Protein AF-0000000066467387 (afdb_homodimer)

Structure (mmCIF, N/CA/C/O backbone):
data_AF-0000000066467387-model_v1
#
loop_
_entity.id
_entity.type
_entity.pdbx_description
1 polymer 'SXP/RAL-2 family protein Ani s 5-like cation-binding domain-containing protein'
#
loop_
_atom_site.group_PDB
_atom_site.id
_atom_site.type_symbol
_atom_site.label_atom_id
_atom_site.label_alt_id
_atom_site.label_comp_id
_atom_site.label_asym_id
_atom_site.label_entity_id
_atom_site.label_seq_id
_atom_site.pdbx_PDB_ins_code
_atom_site.Cartn_x
_atom_site.Cartn_y
_atom_site.Cartn_z
_atom_site.occupancy
_atom_site.B_iso_or_equiv
_atom_site.auth_seq_id
_atom_site.auth_comp_id
_atom_site.auth_asym_id
_atom_site.auth_atom_id
_atom_site.pdbx_PDB_model_num
ATOM 1 N N . MET A 1 1 ? -21.25 -54.094 -19.234 1 34.62 1 MET A N 1
ATOM 2 C CA . MET A 1 1 ? -21.609 -52.812 -18.656 1 34.62 1 MET A CA 1
ATOM 3 C C . MET A 1 1 ? -21.016 -51.656 -19.484 1 34.62 1 MET A C 1
ATOM 5 O O . MET A 1 1 ? -19.812 -51.625 -19.734 1 34.62 1 MET A O 1
ATOM 9 N N . ALA A 1 2 ? -21.859 -51.062 -20.391 1 42.44 2 ALA A N 1
ATOM 10 C CA . ALA A 1 2 ? -21.688 -50.062 -21.422 1 42.44 2 ALA A CA 1
ATOM 11 C C . ALA A 1 2 ? -21.25 -48.719 -20.812 1 42.44 2 ALA A C 1
ATOM 13 O O . ALA A 1 2 ? -21.906 -48.219 -19.906 1 42.44 2 ALA A O 1
ATOM 14 N N . SER A 1 3 ? -19.984 -48.438 -20.688 1 33.44 3 SER A N 1
ATOM 15 C CA . SER A 1 3 ? -19.297 -47.25 -20.188 1 33.44 3 SER A CA 1
ATOM 16 C C . SER A 1 3 ? -19.734 -46 -20.922 1 33.44 3 SER A C 1
ATOM 18 O O . SER A 1 3 ? -19.516 -45.875 -22.125 1 33.44 3 SER A O 1
ATOM 20 N N . TYR A 1 4 ? -20.906 -45.375 -20.5 1 34.12 4 TYR A N 1
ATOM 21 C CA . TYR A 1 4 ? -21.375 -44.062 -20.969 1 34.12 4 TYR A CA 1
ATOM 22 C C . TYR A 1 4 ? -20.281 -43.031 -20.859 1 34.12 4 TYR A C 1
ATOM 24 O O . TYR A 1 4 ? -19.797 -42.75 -19.766 1 34.12 4 TYR A O 1
ATOM 32 N N . PHE A 1 5 ? -19.484 -42.781 -21.859 1 33.5 5 PHE A N 1
ATOM 33 C CA . PHE A 1 5 ? -18.578 -41.656 -22.016 1 33.5 5 PHE A CA 1
ATOM 34 C C . PHE A 1 5 ? -19.359 -40.344 -22.031 1 33.5 5 PHE A C 1
ATOM 36 O O . PHE A 1 5 ? -20.125 -40.094 -22.969 1 33.5 5 PHE A O 1
ATOM 43 N N . ILE A 1 6 ? -19.844 -39.906 -20.906 1 30.81 6 ILE A N 1
ATOM 44 C CA . ILE A 1 6 ? -20.422 -38.594 -20.844 1 30.81 6 ILE A CA 1
ATOM 45 C C . ILE A 1 6 ? -19.438 -37.562 -21.391 1 30.81 6 ILE A C 1
ATOM 47 O O . ILE A 1 6 ? -18.359 -37.344 -20.828 1 30.81 6 ILE A O 1
ATOM 51 N N . LEU A 1 7 ? -19.469 -37.344 -22.641 1 33 7 LEU A N 1
ATOM 52 C CA . LEU A 1 7 ? -18.812 -36.219 -23.297 1 33 7 LEU A CA 1
ATOM 53 C C . LEU A 1 7 ? -19.328 -34.906 -22.75 1 33 7 LEU A C 1
ATOM 55 O O . LEU A 1 7 ? -20.438 -34.469 -23.062 1 33 7 LEU A O 1
ATOM 59 N N . ALA A 1 8 ? -19.078 -34.625 -21.5 1 33.94 8 ALA A N 1
ATOM 60 C CA . ALA A 1 8 ? -19.375 -33.281 -21.031 1 33.94 8 ALA A CA 1
ATOM 61 C C . ALA A 1 8 ? -18.766 -32.25 -21.953 1 33.94 8 ALA A C 1
ATOM 63 O O . ALA A 1 8 ? -17.547 -32.219 -22.172 1 33.94 8 ALA A O 1
ATOM 64 N N . VAL A 1 9 ? -19.547 -31.828 -22.891 1 32.56 9 VAL A N 1
ATOM 65 C CA . VAL A 1 9 ? -19.25 -30.672 -23.734 1 32.56 9 VAL A CA 1
ATOM 66 C C . VAL A 1 9 ? -19.016 -29.438 -22.859 1 32.56 9 VAL A C 1
ATOM 68 O O . VAL A 1 9 ? -19.953 -28.938 -22.219 1 32.56 9 VAL A O 1
ATOM 71 N N . LEU A 1 10 ? -17.953 -29.391 -22.156 1 34.62 10 LEU A N 1
ATOM 72 C CA . LEU A 1 10 ? -17.531 -28.188 -21.453 1 34.62 10 LEU A CA 1
ATOM 73 C C . LEU A 1 10 ? -17.516 -26.969 -22.375 1 34.62 10 LEU A C 1
ATOM 75 O O . LEU A 1 10 ? -16.797 -26.969 -23.375 1 34.62 10 LEU A O 1
ATOM 79 N N . ILE A 1 11 ? -18.672 -26.422 -22.547 1 33.72 11 ILE A N 1
ATOM 80 C CA . ILE A 1 11 ? -18.766 -25.109 -23.203 1 33.72 11 ILE A CA 1
ATOM 81 C C . ILE A 1 11 ? -17.672 -24.188 -22.672 1 33.72 11 ILE A C 1
ATOM 83 O O . ILE A 1 11 ? -17.656 -23.875 -21.469 1 33.72 11 ILE A O 1
ATOM 87 N N . ALA A 1 12 ? -16.484 -24.266 -23.281 1 33.19 12 ALA A N 1
ATOM 88 C CA . ALA A 1 12 ? -15.312 -23.422 -23.062 1 33.19 12 ALA A CA 1
ATOM 89 C C . ALA A 1 12 ? -15.656 -21.938 -23.266 1 33.19 12 ALA A C 1
ATOM 91 O O . ALA A 1 12 ? -15.867 -21.5 -24.391 1 33.19 12 ALA A O 1
ATOM 92 N N . VAL A 1 13 ? -16.609 -21.422 -22.578 1 37.5 13 VAL A N 1
ATOM 93 C CA . VAL A 1 13 ? -16.641 -19.969 -22.625 1 37.5 13 VAL A CA 1
ATOM 94 C C . VAL A 1 13 ? -15.242 -19.406 -22.344 1 37.5 13 VAL A C 1
ATOM 96 O O . VAL A 1 13 ? -14.695 -19.609 -21.266 1 37.5 13 VAL A O 1
ATOM 99 N N . THR A 1 14 ? -14.352 -19.453 -23.266 1 38.03 14 THR A N 1
ATOM 100 C CA . THR A 1 14 ? -12.969 -18.969 -23.219 1 38.03 14 THR A CA 1
ATOM 101 C C . THR A 1 14 ? -12.914 -17.516 -22.766 1 38.03 14 THR A C 1
ATOM 103 O O . THR A 1 14 ? -13.242 -16.609 -23.531 1 38.03 14 THR A O 1
ATOM 106 N N . ALA A 1 15 ? -13.656 -17.172 -21.891 1 39.97 15 ALA A N 1
ATOM 107 C CA . ALA A 1 15 ? -13.273 -15.812 -21.516 1 39.97 15 ALA A CA 1
ATOM 108 C C . ALA A 1 15 ? -11.75 -15.664 -21.469 1 39.97 15 ALA A C 1
ATOM 110 O O . ALA A 1 15 ? -11.07 -16.422 -20.766 1 39.97 15 ALA A O 1
ATOM 111 N N . ALA A 1 16 ? -11.148 -15.258 -22.531 1 43.03 16 ALA A N 1
ATOM 112 C CA . ALA A 1 16 ? -9.719 -15.047 -22.75 1 43.03 16 ALA A CA 1
ATOM 113 C C . ALA A 1 16 ? -9.094 -14.273 -21.609 1 43.03 16 ALA A C 1
ATOM 115 O O . ALA A 1 16 ? -9.18 -13.039 -21.562 1 43.03 16 ALA A O 1
ATOM 116 N N . ALA A 1 17 ? -9.438 -14.57 -20.469 1 47.78 17 ALA A N 1
ATOM 117 C CA . ALA A 1 17 ? -8.68 -13.852 -19.453 1 47.78 17 ALA A CA 1
ATOM 118 C C . ALA A 1 17 ? -7.195 -13.812 -19.797 1 47.78 17 ALA A C 1
ATOM 120 O O . ALA A 1 17 ? -6.617 -14.828 -20.188 1 47.78 17 ALA A O 1
ATOM 121 N N . SER A 1 18 ? -6.797 -12.68 -20.188 1 57.28 18 SER A N 1
ATOM 122 C CA . SER A 1 18 ? -5.391 -12.461 -20.5 1 57.28 18 SER A CA 1
ATOM 123 C C . SER A 1 18 ? -4.48 -13.047 -19.422 1 57.28 18 SER A C 1
ATOM 125 O O . SER A 1 18 ? -4.812 -13.016 -18.25 1 57.28 18 SER A O 1
ATOM 127 N N . TYR A 1 19 ? -3.898 -14.203 -19.734 1 67.62 19 TYR A N 1
ATOM 128 C CA . TYR A 1 19 ? -2.863 -14.711 -18.828 1 67.62 19 TYR A CA 1
ATOM 129 C C . TYR A 1 19 ? -1.474 -14.367 -19.359 1 67.62 19 TYR A C 1
ATOM 131 O O . TYR A 1 19 ? -1.295 -14.125 -20.547 1 67.62 19 TYR A O 1
ATOM 139 N N . ASN A 1 20 ? -0.698 -14.117 -18.422 1 74.81 20 ASN A N 1
ATOM 140 C CA . ASN A 1 20 ? 0.688 -13.867 -18.812 1 74.81 20 ASN A CA 1
ATOM 141 C C . ASN A 1 20 ? 1.375 -15.141 -19.297 1 74.81 20 ASN A C 1
ATOM 143 O O . ASN A 1 20 ? 1.644 -16.047 -18.5 1 74.81 20 ASN A O 1
ATOM 147 N N . LYS A 1 21 ? 1.567 -15.188 -20.656 1 86.62 21 LYS A N 1
ATOM 148 C CA . LYS A 1 21 ? 2.203 -16.359 -21.266 1 86.62 21 LYS A CA 1
ATOM 149 C C . LYS A 1 21 ? 3.686 -16.422 -20.906 1 86.62 21 LYS A C 1
ATOM 151 O O . LYS A 1 21 ? 4.418 -15.445 -21.078 1 86.62 21 LYS A O 1
ATOM 156 N N . PRO A 1 22 ? 4.027 -17.641 -20.375 1 92.12 22 PRO A N 1
ATOM 157 C CA . PRO A 1 22 ? 5.461 -17.766 -20.109 1 92.12 22 PRO A CA 1
ATOM 158 C C . PRO A 1 22 ? 6.312 -17.641 -21.359 1 92.12 22 PRO A C 1
ATOM 160 O O . PRO A 1 22 ? 5.852 -17.969 -22.469 1 92.12 22 PRO A O 1
ATOM 163 N N . ASN A 1 23 ? 7.531 -17.234 -21.188 1 89.25 23 ASN A N 1
ATOM 164 C CA . ASN A 1 23 ? 8.438 -16.984 -22.312 1 89.25 23 ASN A CA 1
ATOM 165 C C . ASN A 1 23 ? 8.648 -18.234 -23.156 1 89.25 23 ASN A C 1
ATOM 167 O O . ASN A 1 23 ? 8.664 -18.172 -24.375 1 89.25 23 ASN A O 1
ATOM 171 N N . PHE A 1 24 ? 8.719 -19.406 -22.562 1 93.81 24 PHE A N 1
ATOM 172 C CA . PHE A 1 24 ? 9.047 -20.625 -23.297 1 93.81 24 PHE A CA 1
ATOM 173 C C . PHE A 1 24 ? 7.871 -21.062 -24.156 1 93.81 24 PHE A C 1
ATOM 175 O O . PHE A 1 24 ? 8.031 -21.891 -25.047 1 93.81 24 PHE A O 1
ATOM 182 N N . VAL A 1 25 ? 6.688 -20.5 -23.875 1 95.88 25 VAL A N 1
ATOM 183 C CA . VAL A 1 25 ? 5.496 -20.828 -24.656 1 95.88 25 VAL A CA 1
ATOM 184 C C . VAL A 1 25 ? 5.367 -19.875 -25.844 1 95.88 25 VAL A C 1
ATOM 186 O O . VAL A 1 25 ? 4.84 -20.25 -26.891 1 95.88 25 VAL A O 1
ATOM 189 N N . LYS A 1 26 ? 5.812 -18.625 -25.688 1 92.88 26 LYS A N 1
ATOM 190 C CA . LYS A 1 26 ? 5.641 -17.578 -26.688 1 92.88 26 LYS A CA 1
ATOM 191 C C . LYS A 1 26 ? 6.328 -17.953 -28 1 92.88 26 LYS A C 1
ATOM 193 O O . LYS A 1 26 ? 5.906 -17.516 -29.078 1 92.88 26 LYS A O 1
ATOM 198 N N . ASP A 1 27 ? 7.324 -18.766 -27.891 1 87.81 27 ASP A N 1
ATOM 199 C CA . ASP A 1 27 ? 8.125 -19.078 -29.078 1 87.81 27 ASP A CA 1
ATOM 200 C C . ASP A 1 27 ? 7.656 -20.375 -29.734 1 87.81 27 ASP A C 1
ATOM 202 O O . ASP A 1 27 ? 8.188 -20.781 -30.766 1 87.81 27 ASP A O 1
ATOM 206 N N . LEU A 1 28 ? 6.645 -21 -29.25 1 95.94 28 LEU A N 1
ATOM 207 C CA . LEU A 1 28 ? 6.156 -22.266 -29.766 1 95.94 28 LEU A CA 1
ATOM 208 C C . LEU A 1 28 ? 5.203 -22.062 -30.938 1 95.94 28 LEU A C 1
ATOM 210 O O . LEU A 1 28 ? 4.688 -20.953 -31.125 1 95.94 28 LEU A O 1
ATOM 214 N N . PRO A 1 29 ? 5.039 -23.109 -31.734 1 95.88 29 PRO A N 1
ATOM 215 C CA . PRO A 1 29 ? 4.004 -23.047 -32.781 1 95.88 29 PRO A CA 1
ATOM 216 C C . PRO A 1 29 ? 2.621 -22.734 -32.219 1 95.88 29 PRO A C 1
ATOM 218 O O . PRO A 1 29 ? 2.316 -23.094 -31.062 1 95.88 29 PRO A O 1
ATOM 221 N N . ASP A 1 30 ? 1.784 -22.094 -33.031 1 95.06 30 ASP A N 1
ATOM 222 C CA . ASP A 1 30 ? 0.471 -21.609 -32.625 1 95.06 30 ASP A CA 1
ATOM 223 C C . ASP A 1 30 ? -0.361 -22.734 -32 1 95.06 30 ASP A C 1
ATOM 225 O O . ASP A 1 30 ? -1.045 -22.516 -31 1 95.06 30 ASP A O 1
ATOM 229 N N . ASN A 1 31 ? -0.378 -23.844 -32.656 1 94.56 31 ASN A N 1
ATOM 230 C CA . ASN A 1 31 ? -1.178 -24.953 -32.156 1 94.56 31 ASN A CA 1
ATOM 231 C C . ASN A 1 31 ? -0.742 -25.359 -30.734 1 94.56 31 ASN A C 1
ATOM 233 O O . ASN A 1 31 ? -1.575 -25.719 -29.906 1 94.56 31 ASN A O 1
ATOM 237 N N . MET A 1 32 ? 0.511 -25.328 -30.391 1 96 32 MET A N 1
ATOM 238 C CA . MET A 1 32 ? 1.031 -25.656 -29.062 1 96 32 MET A CA 1
ATOM 239 C C . MET A 1 32 ? 0.665 -24.562 -28.062 1 96 32 MET A C 1
ATOM 241 O O . MET A 1 32 ? 0.311 -24.859 -26.922 1 96 32 MET A O 1
ATOM 245 N N . GLN A 1 33 ? 0.739 -23.281 -28.547 1 96.25 33 GLN A N 1
ATOM 246 C CA . GLN A 1 33 ? 0.338 -22.188 -27.688 1 96.25 33 GLN A CA 1
ATOM 247 C C . GLN A 1 33 ? -1.132 -22.297 -27.281 1 96.25 33 GLN A C 1
ATOM 249 O O . GLN A 1 33 ? -1.488 -22.078 -26.125 1 96.25 33 GLN A O 1
ATOM 254 N N . LYS A 1 34 ? -1.933 -22.688 -28.219 1 95.38 34 LYS A N 1
ATOM 255 C CA . LYS A 1 34 ? -3.367 -22.812 -27.984 1 95.38 34 LYS A CA 1
ATOM 256 C C . LYS A 1 34 ? -3.658 -23.969 -27.016 1 95.38 34 LYS A C 1
ATOM 258 O O . LYS A 1 34 ? -4.523 -23.844 -26.141 1 95.38 34 LYS A O 1
ATOM 263 N N . SER A 1 35 ? -2.955 -25.094 -27.219 1 96.25 35 SER A N 1
ATOM 264 C CA . SER A 1 35 ? -3.17 -26.219 -26.312 1 96.25 35 SER A CA 1
ATOM 265 C C . SER A 1 35 ? -2.746 -25.891 -24.891 1 96.25 35 SER A C 1
ATOM 267 O O . SER A 1 35 ? -3.402 -26.297 -23.922 1 96.25 35 SER A O 1
ATOM 269 N N . TYR A 1 36 ? -1.638 -25.141 -24.766 1 96.81 36 TYR A N 1
ATOM 270 C CA . TYR A 1 36 ? -1.229 -24.641 -23.453 1 96.81 36 TYR A CA 1
ATOM 271 C C . TYR A 1 36 ? -2.316 -23.766 -22.844 1 96.81 36 TYR A C 1
ATOM 273 O O . TYR A 1 36 ? -2.713 -23.969 -21.703 1 96.81 36 TYR A O 1
ATOM 281 N N . ALA A 1 37 ? -2.779 -22.812 -23.547 1 95.94 37 ALA A N 1
ATOM 282 C CA . ALA A 1 37 ? -3.775 -21.859 -23.078 1 95.94 37 ALA A CA 1
ATOM 283 C C . ALA A 1 37 ? -5.055 -22.562 -22.641 1 95.94 37 ALA A C 1
ATOM 285 O O . ALA A 1 37 ? -5.695 -22.141 -21.672 1 95.94 37 ALA A O 1
ATOM 286 N N . THR A 1 38 ? -5.422 -23.609 -23.328 1 95.75 38 THR A N 1
ATOM 287 C CA . THR A 1 38 ? -6.625 -24.359 -22.984 1 95.75 38 THR A CA 1
ATOM 288 C C . THR A 1 38 ? -6.535 -24.906 -21.578 1 95.75 38 THR A C 1
ATOM 290 O O . THR A 1 38 ? -7.512 -24.875 -20.828 1 95.75 38 THR A O 1
ATOM 293 N N . ILE A 1 39 ? -5.34 -25.391 -21.219 1 96.38 39 ILE A N 1
ATOM 294 C CA . ILE A 1 39 ? -5.145 -25.953 -19.875 1 96.38 39 ILE A CA 1
ATOM 295 C C . ILE A 1 39 ? -5.168 -24.828 -18.844 1 96.38 39 ILE A C 1
ATOM 297 O O . ILE A 1 39 ? -5.898 -24.906 -17.859 1 96.38 39 ILE A O 1
ATOM 301 N N . VAL A 1 40 ? -4.465 -23.75 -19.125 1 95.44 40 VAL A N 1
ATOM 302 C CA . VAL A 1 40 ? -4.27 -22.672 -18.156 1 95.44 40 VAL A CA 1
ATOM 303 C C . VAL A 1 40 ? -5.59 -21.953 -17.922 1 95.44 40 VAL A C 1
ATOM 305 O O . VAL A 1 40 ? -5.871 -21.516 -16.812 1 95.44 40 VAL A O 1
ATOM 308 N N . ARG A 1 41 ? -6.418 -21.875 -18.844 1 94.56 41 ARG A N 1
ATOM 309 C CA . ARG A 1 41 ? -7.629 -21.062 -18.766 1 94.56 41 ARG A CA 1
ATOM 310 C C . ARG A 1 41 ? -8.805 -21.891 -18.25 1 94.56 41 ARG A C 1
ATOM 312 O O . ARG A 1 41 ? -9.891 -21.344 -18.016 1 94.56 41 ARG A O 1
ATOM 319 N N . ASN A 1 42 ? -8.609 -23.125 -18.156 1 94.88 42 ASN A N 1
ATOM 320 C CA . ASN A 1 42 ? -9.695 -23.969 -17.656 1 94.88 42 ASN A CA 1
ATOM 321 C C . ASN A 1 42 ? -10.031 -23.641 -16.203 1 94.88 42 ASN A C 1
ATOM 323 O O . ASN A 1 42 ? -9.273 -23.984 -15.289 1 94.88 42 ASN A O 1
ATOM 327 N N . SER A 1 43 ? -11.141 -23.125 -15.938 1 94.56 43 SER A N 1
ATOM 328 C CA . SER A 1 43 ? -11.516 -22.609 -14.625 1 94.56 43 SER A CA 1
ATOM 329 C C . SER A 1 43 ? -12.008 -23.719 -13.711 1 94.56 43 SER A C 1
ATOM 331 O O . SER A 1 43 ? -12.164 -23.516 -12.508 1 94.56 43 SER A O 1
ATOM 333 N N . GLN A 1 44 ? -12.219 -24.859 -14.266 1 96.62 44 GLN A N 1
ATOM 334 C CA . GLN A 1 44 ? -12.742 -25.953 -13.469 1 96.62 44 GLN A CA 1
ATOM 335 C C . GLN A 1 44 ? -11.609 -26.781 -12.852 1 96.62 44 GLN A C 1
ATOM 337 O O . GLN A 1 44 ? -11.852 -27.609 -11.969 1 96.62 44 GLN A O 1
ATOM 342 N N . LEU A 1 45 ? -10.367 -26.562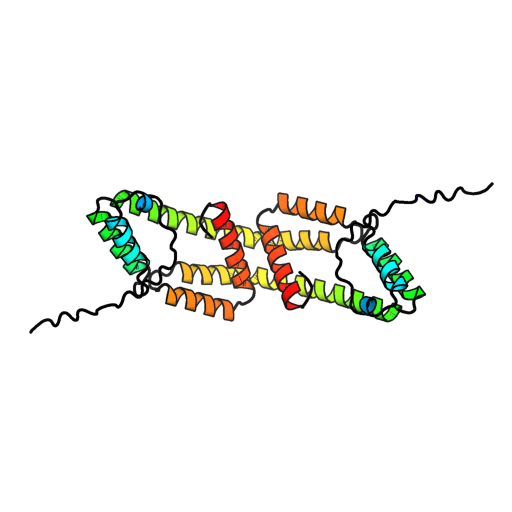 -13.297 1 97.81 45 LEU A N 1
ATOM 343 C CA . LEU A 1 45 ? -9.227 -27.312 -12.773 1 97.81 45 LEU A CA 1
ATOM 344 C C . LEU A 1 45 ? -8.648 -26.625 -11.547 1 97.81 45 LEU A C 1
ATOM 346 O O . LEU A 1 45 ? -8.555 -25.391 -11.508 1 97.81 45 LEU A O 1
ATOM 350 N N . THR A 1 46 ? -8.336 -27.422 -10.586 1 98.19 46 THR A N 1
ATOM 351 C CA . THR A 1 46 ? -7.535 -26.906 -9.477 1 98.19 46 THR A CA 1
ATOM 352 C C . THR A 1 46 ? -6.109 -26.609 -9.938 1 98.19 46 THR A C 1
ATOM 354 O O . THR A 1 46 ? -5.711 -27 -11.031 1 98.19 46 THR A O 1
ATOM 357 N N . LYS A 1 47 ? -5.363 -25.922 -9.094 1 97.12 47 LYS A N 1
ATOM 358 C CA . LYS A 1 47 ? -3.965 -25.641 -9.398 1 97.12 47 LYS A CA 1
ATOM 359 C C . LYS A 1 47 ? -3.174 -26.938 -9.562 1 97.12 47 LYS A C 1
ATOM 361 O O . LYS A 1 47 ? -2.338 -27.047 -10.469 1 97.12 47 LYS A O 1
ATOM 366 N N . LEU A 1 48 ? -3.465 -27.875 -8.734 1 98.06 48 LEU A N 1
ATOM 367 C CA . LEU A 1 48 ? -2.779 -29.172 -8.797 1 98.06 48 LEU A CA 1
ATOM 368 C C . LEU A 1 48 ? -3.068 -29.875 -10.117 1 98.06 48 LEU A C 1
ATOM 370 O O . LEU A 1 48 ? -2.148 -30.344 -10.789 1 98.06 48 LEU A O 1
ATOM 374 N N . GLN A 1 49 ? -4.336 -29.938 -10.492 1 98.25 49 GLN A N 1
ATOM 375 C CA . GLN A 1 49 ? -4.738 -30.578 -11.734 1 98.25 49 GLN A CA 1
ATOM 376 C C . GLN A 1 49 ? -4.125 -29.891 -12.945 1 98.25 49 GLN A C 1
ATOM 378 O O . GLN A 1 49 ? -3.705 -30.531 -13.898 1 98.25 49 GLN A O 1
ATOM 383 N N . LYS A 1 50 ? -4.07 -28.562 -12.922 1 97.19 50 LYS A N 1
ATOM 384 C CA . LYS A 1 50 ? -3.445 -27.812 -14.008 1 97.19 50 LYS A CA 1
ATOM 385 C C . LYS A 1 50 ? -1.963 -28.156 -14.125 1 97.19 50 LYS A C 1
ATOM 387 O O . LYS A 1 50 ? -1.459 -28.375 -15.227 1 97.19 50 LYS A O 1
ATOM 392 N N . ASP A 1 51 ? -1.346 -28.188 -12.953 1 96.88 51 ASP A N 1
ATOM 393 C CA . ASP A 1 51 ? 0.073 -28.531 -12.945 1 96.88 51 ASP A CA 1
ATOM 394 C C . ASP A 1 51 ? 0.307 -29.922 -13.562 1 96.88 51 ASP A C 1
ATOM 396 O O . ASP A 1 51 ? 1.228 -30.094 -14.359 1 96.88 51 ASP A O 1
ATOM 400 N N . GLU A 1 52 ? -0.517 -30.875 -13.227 1 98.19 52 GLU A N 1
ATOM 401 C CA . GLU A 1 52 ? -0.391 -32.219 -13.75 1 98.19 52 GLU A CA 1
ATOM 402 C C . GLU A 1 52 ? -0.601 -32.25 -15.266 1 98.19 52 GLU A C 1
ATOM 404 O O . GLU A 1 52 ? 0.168 -32.875 -15.992 1 98.19 52 GLU A O 1
ATOM 409 N N . GLN A 1 53 ? -1.623 -31.562 -15.711 1 98.31 53 GLN A N 1
ATOM 410 C CA . GLN A 1 53 ? -1.913 -31.516 -17.141 1 98.31 53 GLN A CA 1
ATOM 411 C C . GLN A 1 53 ? -0.805 -30.797 -17.906 1 98.31 53 GLN A C 1
ATOM 413 O O . GLN A 1 53 ? -0.435 -31.219 -19 1 98.31 53 GLN A O 1
ATOM 418 N N . LEU A 1 54 ? -0.25 -29.812 -17.328 1 97.94 54 LEU A N 1
ATOM 419 C CA . LEU A 1 54 ? 0.807 -29.062 -17.984 1 97.94 54 LEU A CA 1
ATOM 420 C C . LEU A 1 54 ? 2.107 -29.859 -18.016 1 97.94 54 LEU A C 1
ATOM 422 O O . LEU A 1 54 ? 2.875 -29.766 -18.969 1 97.94 54 LEU A O 1
ATOM 426 N N . GLN A 1 55 ? 2.324 -30.609 -16.938 1 98.06 55 GLN A N 1
ATOM 427 C CA . GLN A 1 55 ? 3.484 -31.5 -16.938 1 98.06 55 GLN A CA 1
ATOM 428 C C . GLN A 1 55 ? 3.387 -32.531 -18.047 1 98.06 55 GLN A C 1
ATOM 430 O O . GLN A 1 55 ? 4.363 -32.781 -18.766 1 98.06 55 GLN A O 1
ATOM 435 N N . GLN A 1 56 ? 2.217 -33.125 -18.25 1 98.44 56 GLN A N 1
ATOM 436 C CA . GLN A 1 56 ? 1.989 -34.094 -19.328 1 98.44 56 GLN A CA 1
ATOM 437 C C . GLN A 1 56 ? 2.131 -33.406 -20.688 1 98.44 56 GLN A C 1
ATOM 439 O O . GLN A 1 56 ? 2.756 -33.969 -21.594 1 98.44 56 GLN A O 1
ATOM 444 N N . TRP A 1 57 ? 1.516 -32.25 -20.781 1 98.25 57 TRP A N 1
ATOM 445 C CA . TRP A 1 57 ? 1.622 -31.469 -22 1 98.25 57 TRP A CA 1
ATOM 446 C C . TRP A 1 57 ? 3.082 -31.203 -22.359 1 98.25 57 TRP A C 1
ATOM 448 O O . TRP A 1 57 ? 3.484 -31.359 -23.516 1 98.25 57 TRP A O 1
ATOM 458 N N . ALA A 1 58 ? 3.883 -30.781 -21.391 1 98.25 58 ALA A N 1
ATOM 459 C CA . ALA A 1 58 ? 5.301 -30.5 -21.594 1 98.25 58 ALA A CA 1
ATOM 460 C C . ALA A 1 58 ? 6.047 -31.766 -22.031 1 98.25 58 ALA A C 1
ATOM 462 O O . ALA A 1 58 ? 6.883 -31.703 -22.938 1 98.25 58 ALA A O 1
ATOM 463 N N . GLN A 1 59 ? 5.715 -32.906 -21.422 1 98.06 59 GLN A N 1
ATOM 464 C CA . GLN A 1 59 ? 6.344 -34.156 -21.766 1 98.06 59 GLN A CA 1
ATOM 465 C C . GLN A 1 59 ? 6.035 -34.562 -23.219 1 98.06 59 GLN A C 1
ATOM 467 O O . GLN A 1 59 ? 6.941 -34.906 -23.969 1 98.06 59 GLN A O 1
ATOM 472 N N . THR A 1 60 ? 4.836 -34.406 -23.609 1 97.5 60 THR A N 1
ATOM 473 C CA . THR A 1 60 ? 4.387 -34.781 -24.938 1 97.5 60 THR A CA 1
ATOM 474 C C . THR A 1 60 ? 5.062 -33.938 -26.016 1 97.5 60 THR A C 1
ATOM 476 O O . THR A 1 60 ? 5.332 -34.406 -27.125 1 97.5 60 THR A O 1
ATOM 479 N N . ASN A 1 61 ? 5.395 -32.719 -25.641 1 96.81 61 ASN A N 1
ATOM 480 C CA . ASN A 1 61 ? 5.93 -31.781 -26.625 1 96.81 61 ASN A CA 1
ATOM 481 C C . ASN A 1 61 ? 7.434 -31.578 -26.453 1 96.81 61 ASN A C 1
ATOM 483 O O . ASN A 1 61 ? 8.008 -30.656 -27.016 1 96.81 61 ASN A O 1
ATOM 487 N N . ASN A 1 62 ? 8.07 -32.469 -25.625 1 96.44 62 ASN A N 1
ATOM 488 C CA . ASN A 1 62 ? 9.5 -32.438 -25.375 1 96.44 62 ASN A CA 1
ATOM 489 C C . ASN A 1 62 ? 9.938 -31.094 -24.781 1 96.44 62 ASN A C 1
ATOM 491 O O . ASN A 1 62 ? 10.953 -30.531 -25.203 1 96.44 62 ASN A O 1
ATOM 495 N N . LEU A 1 63 ? 9.07 -30.578 -23.875 1 97.62 63 LEU A N 1
ATOM 496 C CA . LEU A 1 63 ? 9.336 -29.297 -23.219 1 97.62 63 LEU A CA 1
ATOM 497 C C . LEU A 1 63 ? 9.445 -29.469 -21.703 1 97.62 63 LEU A C 1
ATOM 499 O O . LEU A 1 63 ? 9.164 -28.547 -20.953 1 97.62 63 LEU A O 1
ATOM 503 N N . SER A 1 64 ? 9.766 -30.703 -21.25 1 97.75 64 SER A N 1
ATOM 504 C CA . SER A 1 64 ? 9.781 -31.016 -19.828 1 97.75 64 SER A CA 1
ATOM 505 C C . SER A 1 64 ? 10.797 -30.141 -19.078 1 97.75 64 SER A C 1
ATOM 507 O O . SER A 1 64 ? 10.516 -29.625 -18 1 97.75 64 SER A O 1
ATOM 509 N N . ASP A 1 65 ? 11.992 -29.922 -19.641 1 97.5 65 ASP A N 1
ATOM 510 C CA . ASP A 1 65 ? 13.031 -29.125 -18.984 1 97.5 65 ASP A CA 1
ATOM 511 C C . ASP A 1 65 ? 12.602 -27.672 -18.844 1 97.5 65 ASP A C 1
ATOM 513 O O . ASP A 1 65 ? 12.781 -27.047 -17.797 1 97.5 65 ASP A O 1
ATOM 517 N N . GLN A 1 66 ? 12.008 -27.141 -19.906 1 96.81 66 GLN A N 1
ATOM 518 C CA . GLN A 1 66 ? 11.539 -25.75 -19.906 1 96.81 66 GLN A CA 1
ATOM 519 C C . GLN A 1 66 ? 10.43 -25.547 -18.875 1 96.81 66 GLN A C 1
ATOM 521 O O . GLN A 1 66 ? 10.438 -24.562 -18.125 1 96.81 66 GLN A O 1
ATOM 526 N N . TYR A 1 67 ? 9.562 -26.469 -18.828 1 97 67 TYR A N 1
ATOM 527 C CA . TYR A 1 67 ? 8.453 -26.344 -17.891 1 97 67 TYR A CA 1
ATOM 528 C C . TYR A 1 67 ? 8.938 -26.484 -16.453 1 97 67 TYR A C 1
ATOM 530 O O . TYR A 1 67 ? 8.484 -25.75 -15.562 1 97 67 TYR A O 1
ATOM 538 N N . THR A 1 68 ? 9.867 -27.438 -16.203 1 97.5 68 THR A N 1
ATOM 539 C CA . THR A 1 68 ? 10.438 -27.609 -14.867 1 97.5 68 THR A CA 1
ATOM 540 C C . THR A 1 68 ? 11.164 -26.344 -14.422 1 97.5 68 THR A C 1
ATOM 542 O O . THR A 1 68 ? 11 -25.906 -13.289 1 97.5 68 THR A O 1
ATOM 545 N N . ALA A 1 69 ? 11.914 -25.75 -15.297 1 97.31 69 ALA A N 1
ATOM 546 C CA . ALA A 1 69 ? 12.609 -24.5 -14.984 1 97.31 69 ALA A CA 1
ATOM 547 C C . ALA A 1 69 ? 11.617 -23.391 -14.664 1 97.31 69 ALA A C 1
ATOM 549 O O . ALA A 1 69 ? 11.836 -22.609 -13.734 1 97.31 69 ALA A O 1
ATOM 550 N N . TYR A 1 70 ? 10.57 -23.344 -15.484 1 95.44 70 TYR A N 1
ATOM 551 C CA . TYR A 1 70 ? 9.531 -22.344 -15.281 1 95.44 70 TYR A CA 1
ATOM 552 C C . TYR A 1 70 ? 8.883 -22.5 -13.906 1 95.44 70 TYR A C 1
ATOM 554 O O . TYR A 1 70 ? 8.742 -21.531 -13.172 1 95.44 70 TYR A O 1
ATOM 562 N N . THR A 1 71 ? 8.484 -23.656 -13.547 1 95.69 71 THR A N 1
ATOM 563 C CA . THR A 1 71 ? 7.801 -23.906 -12.281 1 95.69 71 THR A CA 1
ATOM 564 C C . THR A 1 71 ? 8.734 -23.641 -11.102 1 95.69 71 THR A C 1
ATOM 566 O O . THR A 1 71 ? 8.312 -23.109 -10.07 1 95.69 71 THR A O 1
ATOM 569 N N . LYS A 1 72 ? 9.969 -24.031 -11.227 1 96.94 72 LYS A N 1
ATOM 570 C CA . LYS A 1 72 ? 10.945 -23.75 -10.18 1 96.94 72 LYS A CA 1
ATOM 571 C C . LYS A 1 72 ? 11.125 -22.25 -9.984 1 96.94 72 LYS A C 1
ATOM 573 O O . LYS A 1 72 ? 11.195 -21.781 -8.852 1 96.94 72 LYS A O 1
ATOM 578 N N . LYS A 1 73 ? 11.18 -21.547 -11.047 1 95.38 73 LYS A N 1
ATOM 579 C CA . LYS A 1 73 ? 11.305 -20.094 -10.961 1 95.38 73 LYS A CA 1
ATOM 580 C C . LYS A 1 73 ? 10.094 -19.484 -10.266 1 95.38 73 LYS A C 1
ATOM 582 O O . LYS A 1 73 ? 10.242 -18.562 -9.461 1 95.38 73 LYS A O 1
ATOM 587 N N . GLN A 1 74 ? 8.922 -19.984 -10.617 1 93.25 74 GLN A N 1
ATOM 588 C CA . GLN A 1 74 ? 7.711 -19.484 -9.961 1 93.25 74 GLN A CA 1
ATOM 589 C C . GLN A 1 74 ? 7.77 -19.719 -8.453 1 93.25 74 GLN A C 1
ATOM 591 O O . GLN A 1 74 ? 7.398 -18.844 -7.676 1 93.25 74 GLN A O 1
ATOM 596 N N . GLN A 1 75 ? 8.219 -20.875 -8.109 1 95.56 75 GLN A N 1
ATOM 597 C CA . GLN A 1 75 ? 8.328 -21.203 -6.691 1 95.56 75 GLN A CA 1
ATOM 598 C C . GLN A 1 75 ? 9.359 -20.312 -6 1 95.56 75 GLN A C 1
ATOM 600 O O . GLN A 1 75 ? 9.133 -19.844 -4.891 1 95.56 75 GLN A O 1
ATOM 605 N N . ASP A 1 76 ? 10.461 -20.078 -6.621 1 96.81 76 ASP A N 1
ATOM 606 C CA . ASP A 1 76 ? 11.508 -19.219 -6.078 1 96.81 76 ASP A CA 1
ATOM 607 C C . ASP A 1 76 ? 11.008 -17.797 -5.902 1 96.81 76 ASP A C 1
ATOM 609 O O . ASP A 1 76 ? 11.312 -17.141 -4.898 1 96.81 76 ASP A O 1
ATOM 613 N N . ASN A 1 77 ? 10.273 -17.344 -6.922 1 95.69 77 ASN A N 1
ATOM 614 C CA . ASN A 1 77 ? 9.703 -16 -6.84 1 95.69 77 ASN A CA 1
ATOM 615 C C . ASN A 1 77 ? 8.766 -15.867 -5.641 1 95.69 77 ASN A C 1
ATOM 617 O O . ASN A 1 77 ? 8.828 -14.875 -4.91 1 95.69 77 ASN A O 1
ATOM 621 N N . GLU A 1 78 ? 7.934 -16.828 -5.434 1 95.94 78 GLU A N 1
ATOM 622 C CA . GLU A 1 78 ? 7.004 -16.797 -4.312 1 95.94 78 GLU A CA 1
ATOM 623 C C . GLU A 1 78 ? 7.746 -16.797 -2.979 1 95.94 78 GLU A C 1
ATOM 625 O O . GLU A 1 78 ? 7.383 -16.047 -2.066 1 95.94 78 GLU A O 1
ATOM 630 N N . ASN A 1 79 ? 8.742 -17.625 -2.855 1 97.31 79 ASN A N 1
ATOM 631 C CA . ASN A 1 79 ? 9.547 -17.688 -1.642 1 97.31 79 ASN A CA 1
ATOM 632 C C . ASN A 1 79 ? 10.25 -16.359 -1.374 1 97.31 79 ASN A C 1
ATOM 634 O O . ASN A 1 79 ? 10.289 -15.891 -0.234 1 97.31 79 ASN A O 1
ATOM 638 N N . PHE A 1 80 ? 10.742 -15.828 -2.451 1 97.25 80 PHE A N 1
ATOM 639 C CA . PHE A 1 80 ? 11.398 -14.523 -2.363 1 97.25 80 PHE A CA 1
ATOM 640 C C . PHE A 1 80 ? 10.43 -13.469 -1.843 1 97.25 80 PHE A C 1
ATOM 642 O O . PHE A 1 80 ? 10.742 -12.734 -0.902 1 97.25 80 PHE A O 1
ATOM 649 N N . MET A 1 81 ? 9.242 -13.391 -2.385 1 96.81 81 MET A N 1
ATOM 650 C CA . MET A 1 81 ? 8.25 -12.406 -1.977 1 96.81 81 MET A CA 1
ATOM 651 C C . MET A 1 81 ? 7.824 -12.625 -0.528 1 96.81 81 MET A C 1
ATOM 653 O O . MET A 1 81 ? 7.688 -11.672 0.235 1 96.81 81 MET A O 1
ATOM 657 N N . SER A 1 82 ? 7.664 -13.852 -0.183 1 97.81 82 SER A N 1
ATOM 658 C CA . SER A 1 82 ? 7.277 -14.18 1.187 1 97.81 82 SER A CA 1
ATOM 659 C C . SER A 1 82 ? 8.328 -13.703 2.186 1 97.81 82 SER A C 1
ATOM 661 O O . SER A 1 82 ? 8.008 -13 3.145 1 97.81 82 SER A O 1
ATOM 663 N N . LYS A 1 83 ? 9.539 -14.086 1.935 1 97.94 83 LYS A N 1
ATOM 664 C CA . LYS A 1 83 ? 10.648 -13.727 2.822 1 97.94 83 LYS A CA 1
ATOM 665 C C . LYS A 1 83 ? 10.805 -12.219 2.932 1 97.94 83 LYS A C 1
ATOM 667 O O . LYS A 1 83 ? 10.961 -11.68 4.031 1 97.94 83 LYS A O 1
ATOM 672 N N . ASN A 1 84 ? 10.734 -11.617 1.841 1 97.19 84 ASN A N 1
ATOM 673 C CA . ASN A 1 84 ? 10.961 -10.18 1.826 1 97.19 84 ASN A CA 1
ATOM 674 C C . ASN A 1 84 ? 9.773 -9.414 2.412 1 97.19 84 ASN A C 1
ATOM 676 O O . ASN A 1 84 ? 9.945 -8.367 3.035 1 97.19 84 ASN A O 1
ATOM 680 N N . THR A 1 85 ? 8.57 -9.93 2.203 1 98.44 85 THR A N 1
ATOM 681 C CA . THR A 1 85 ? 7.41 -9.352 2.871 1 98.44 85 THR A CA 1
ATOM 682 C C . THR A 1 85 ? 7.562 -9.43 4.387 1 98.44 85 THR A C 1
ATOM 684 O O . THR A 1 85 ? 7.309 -8.453 5.094 1 98.44 85 THR A O 1
ATOM 687 N N . THR A 1 86 ? 8.008 -10.555 4.891 1 98.5 86 THR A N 1
ATOM 688 C CA . THR A 1 86 ? 8.258 -10.734 6.316 1 98.5 86 THR A CA 1
ATOM 689 C C . THR A 1 86 ? 9.266 -9.703 6.824 1 98.5 86 THR A C 1
ATOM 691 O O . THR A 1 86 ? 9.078 -9.125 7.895 1 98.5 86 THR A O 1
ATOM 694 N N . GLN A 1 87 ? 10.234 -9.461 6.047 1 98 87 GLN A N 1
ATOM 695 C CA . GLN A 1 87 ? 11.258 -8.484 6.422 1 98 87 GLN A CA 1
ATOM 696 C C . GLN A 1 87 ? 10.672 -7.078 6.473 1 98 87 GLN A C 1
ATOM 698 O O . GLN A 1 87 ? 10.945 -6.32 7.41 1 98 87 GLN A O 1
ATOM 703 N N . ILE A 1 88 ? 9.891 -6.711 5.453 1 98.56 88 ILE A N 1
ATOM 704 C CA . ILE A 1 88 ? 9.25 -5.402 5.438 1 98.56 88 ILE A CA 1
ATOM 705 C C . ILE A 1 88 ? 8.414 -5.223 6.707 1 98.56 88 ILE A C 1
ATOM 707 O O . ILE A 1 88 ? 8.539 -4.211 7.402 1 98.56 88 ILE A O 1
ATOM 711 N N . ILE A 1 89 ? 7.605 -6.203 7.008 1 98.69 89 ILE A N 1
ATOM 712 C CA . ILE A 1 89 ? 6.691 -6.137 8.141 1 98.69 89 ILE A CA 1
ATOM 713 C C . ILE A 1 89 ? 7.48 -5.934 9.43 1 98.69 89 ILE A C 1
ATOM 715 O O . ILE A 1 89 ? 7.098 -5.129 10.289 1 98.69 89 ILE A O 1
ATOM 719 N N . SER A 1 90 ? 8.578 -6.598 9.555 1 98.25 90 SER A N 1
ATOM 720 C CA . SER A 1 90 ? 9.367 -6.559 10.781 1 98.25 90 SER A CA 1
ATOM 721 C C . SER A 1 90 ? 9.938 -5.168 11.031 1 98.25 90 SER A C 1
ATOM 723 O O . SER A 1 90 ? 10.266 -4.82 12.164 1 98.25 90 SER A O 1
ATOM 725 N N . GLN A 1 91 ? 10.039 -4.332 9.992 1 98.38 91 GLN A N 1
ATOM 726 C CA . GLN A 1 91 ? 10.68 -3.031 10.125 1 98.38 91 GLN A CA 1
ATOM 727 C C . GLN A 1 91 ? 9.648 -1.912 10.211 1 98.38 91 GLN A C 1
ATOM 729 O O . GLN A 1 91 ? 9.977 -0.772 10.539 1 98.38 91 GLN A O 1
ATOM 734 N N . LEU A 1 92 ? 8.414 -2.238 9.945 1 98.81 92 LEU A N 1
ATOM 735 C CA . LEU A 1 92 ? 7.406 -1.208 9.734 1 98.81 92 LEU A CA 1
ATOM 736 C C . LEU A 1 92 ? 7.203 -0.373 10.992 1 98.81 92 LEU A C 1
ATOM 738 O O . LEU A 1 92 ? 7.047 0.847 10.914 1 98.81 92 LEU A O 1
ATOM 742 N N . SER A 1 93 ? 7.23 -1.009 12.172 1 98.5 93 SER A N 1
ATOM 743 C CA . SER A 1 93 ? 6.984 -0.265 13.406 1 98.5 93 SER A CA 1
ATOM 744 C C . SER A 1 93 ? 8.055 0.799 13.633 1 98.5 93 SER A C 1
ATOM 746 O O . SER A 1 93 ? 7.734 1.941 13.969 1 98.5 93 SER A O 1
ATOM 748 N N . SER A 1 94 ? 9.273 0.404 13.477 1 98.56 94 SER A N 1
ATOM 749 C CA . SER A 1 94 ? 10.375 1.345 13.656 1 98.56 94 SER A CA 1
ATOM 750 C C . SER A 1 94 ? 10.32 2.469 12.625 1 98.56 94 SER A C 1
ATOM 752 O O . SER A 1 94 ? 10.508 3.639 12.969 1 98.56 94 SER A O 1
ATOM 754 N N . VAL A 1 95 ? 10.062 2.174 11.391 1 98.81 95 VAL A N 1
ATOM 755 C CA . VAL A 1 95 ? 10.016 3.166 10.32 1 98.81 95 VAL A CA 1
ATOM 756 C C . VAL A 1 95 ? 8.805 4.078 10.508 1 98.81 95 VAL A C 1
ATOM 758 O O . VAL A 1 95 ? 8.875 5.273 10.227 1 98.81 95 VAL A O 1
ATOM 761 N N . GLN A 1 96 ? 7.695 3.49 11.008 1 98.81 96 GLN A N 1
ATOM 762 C CA . GLN A 1 96 ? 6.531 4.309 11.328 1 98.81 96 GLN A CA 1
ATOM 763 C C . GLN A 1 96 ? 6.895 5.418 12.312 1 98.81 96 GLN A C 1
ATOM 765 O O . GLN A 1 96 ? 6.512 6.574 12.117 1 98.81 96 GLN A O 1
ATOM 770 N N . ALA A 1 97 ? 7.562 5.051 13.375 1 98.69 97 ALA A N 1
ATOM 771 C CA . ALA A 1 97 ? 7.953 6.023 14.391 1 98.69 97 ALA A CA 1
ATOM 772 C C . ALA A 1 97 ? 8.789 7.148 13.781 1 98.69 97 ALA A C 1
ATOM 774 O O . ALA A 1 97 ? 8.586 8.32 14.109 1 98.69 97 ALA A O 1
ATOM 775 N N . GLN A 1 98 ? 9.703 6.809 12.891 1 98.81 98 GLN A N 1
ATOM 776 C CA . GLN A 1 98 ? 10.547 7.805 12.234 1 98.81 98 GLN A CA 1
ATOM 777 C C . GLN A 1 98 ? 9.727 8.703 11.312 1 98.81 98 GLN A C 1
ATOM 779 O O . GLN A 1 98 ? 9.906 9.922 11.305 1 98.81 98 GLN A O 1
ATOM 784 N N . LEU A 1 99 ? 8.82 8.102 10.57 1 98.81 99 LEU A N 1
ATOM 785 C CA . LEU A 1 99 ? 7.965 8.867 9.672 1 98.81 99 LEU A CA 1
ATOM 786 C C . LEU A 1 99 ? 7.082 9.828 10.461 1 98.81 99 LEU A C 1
ATOM 788 O O . LEU A 1 99 ? 6.957 11 10.102 1 98.81 99 LEU A O 1
ATOM 792 N N . GLU A 1 100 ? 6.535 9.344 11.523 1 98.19 100 GLU A N 1
ATOM 793 C CA . GLU A 1 100 ? 5.652 10.172 12.336 1 98.19 100 GLU A CA 1
ATOM 794 C C . GLU A 1 100 ? 6.422 11.312 13.008 1 98.19 100 GLU A C 1
ATOM 796 O O . GLU A 1 100 ? 5.887 12.406 13.188 1 98.19 100 GLU A O 1
ATOM 801 N N . ALA A 1 101 ? 7.633 11.078 13.383 1 98.56 101 ALA A N 1
ATOM 802 C CA . ALA A 1 101 ? 8.469 12.133 13.953 1 98.56 101 ALA A CA 1
ATOM 803 C C . ALA A 1 101 ? 8.703 13.25 12.938 1 98.56 101 ALA A C 1
ATOM 805 O O . ALA A 1 101 ? 8.672 14.43 13.289 1 98.56 101 ALA A O 1
ATOM 806 N N . ILE A 1 102 ? 8.93 12.852 11.703 1 98.62 102 ILE A N 1
ATOM 807 C CA . ILE A 1 102 ? 9.109 13.836 10.641 1 98.62 102 ILE A CA 1
ATOM 808 C C . ILE A 1 102 ? 7.824 14.633 10.438 1 98.62 102 ILE A C 1
ATOM 810 O O . ILE A 1 102 ? 7.84 15.859 10.422 1 98.62 102 ILE A O 1
ATOM 814 N N . LEU A 1 103 ? 6.688 13.953 10.375 1 97.44 103 LEU A N 1
ATOM 815 C CA . LEU A 1 103 ? 5.402 14.57 10.07 1 97.44 103 LEU A CA 1
ATOM 816 C C . LEU A 1 103 ? 4.957 15.492 11.203 1 97.44 103 LEU A C 1
ATOM 818 O O . LEU A 1 103 ? 4.289 16.5 10.961 1 97.44 103 LEU A O 1
ATOM 822 N N . SER A 1 104 ? 5.398 15.195 12.398 1 97 104 SER A N 1
ATOM 823 C CA . SER A 1 104 ? 4.934 15.969 13.547 1 97 104 SER A CA 1
ATOM 824 C C . SER A 1 104 ? 5.926 17.062 13.906 1 97 104 SER A C 1
ATOM 826 O O . SER A 1 104 ? 5.66 17.875 14.797 1 97 104 SER A O 1
ATOM 828 N N . ASN A 1 105 ? 7.012 17.109 13.25 1 97.75 105 ASN A N 1
ATOM 829 C CA . ASN A 1 105 ? 8.016 18.109 13.57 1 97.75 105 ASN A CA 1
ATOM 830 C C . ASN A 1 105 ? 7.586 19.5 13.094 1 97.75 105 ASN A C 1
ATOM 832 O O . ASN A 1 105 ? 7.633 19.797 11.898 1 97.75 105 ASN A O 1
ATOM 836 N N . LYS A 1 106 ? 7.336 20.391 13.977 1 97.69 106 LYS A N 1
ATOM 837 C CA . LYS A 1 106 ? 6.75 21.703 13.672 1 97.69 106 LYS A CA 1
ATOM 838 C C . LYS A 1 106 ? 7.824 22.703 13.25 1 97.69 106 LYS A C 1
ATOM 840 O O . LYS A 1 106 ? 7.508 23.781 12.758 1 97.69 106 LYS A O 1
ATOM 845 N N . ASN A 1 107 ? 9.016 22.328 13.414 1 98.44 107 ASN A N 1
ATOM 846 C CA . ASN A 1 107 ? 10.117 23.234 13.117 1 98.44 107 ASN A CA 1
ATOM 847 C C . ASN A 1 107 ? 10.594 23.094 11.672 1 98.44 107 ASN A C 1
ATOM 849 O O . ASN A 1 107 ? 11.57 23.734 11.273 1 98.44 107 ASN A O 1
ATOM 853 N N . LEU A 1 108 ? 9.883 22.297 10.875 1 98.5 108 LEU A N 1
ATOM 854 C CA . LEU A 1 108 ? 10.242 22.094 9.477 1 98.5 108 LEU A CA 1
ATOM 855 C C . LEU A 1 108 ? 9.336 22.906 8.562 1 98.5 108 LEU A C 1
ATOM 857 O O . LEU A 1 108 ? 8.141 23.031 8.812 1 98.5 108 LEU A O 1
ATOM 861 N N . THR A 1 109 ? 10.023 23.391 7.52 1 97.56 109 THR A N 1
ATOM 862 C CA . THR A 1 109 ? 9.227 23.859 6.387 1 97.56 109 THR A CA 1
ATOM 863 C C . THR A 1 109 ? 8.695 22.672 5.578 1 97.56 109 THR A C 1
ATOM 865 O O . THR A 1 109 ? 9.102 21.531 5.797 1 97.56 109 THR A O 1
ATOM 868 N N . ARG A 1 110 ? 7.809 22.969 4.723 1 95.5 110 ARG A N 1
ATOM 869 C CA . ARG A 1 110 ? 7.281 21.906 3.861 1 95.5 110 ARG A CA 1
ATOM 870 C C . ARG A 1 110 ? 8.398 21.25 3.062 1 95.5 110 ARG A C 1
ATOM 872 O O . ARG A 1 110 ? 8.445 20.016 2.955 1 95.5 110 ARG A O 1
ATOM 879 N N . ASP A 1 111 ? 9.234 22.078 2.5 1 96.75 111 ASP A N 1
ATOM 880 C CA . ASP A 1 111 ? 10.336 21.547 1.704 1 96.75 111 ASP A CA 1
ATOM 881 C C . ASP A 1 111 ? 11.258 20.656 2.551 1 96.75 111 ASP A C 1
ATOM 883 O O . ASP A 1 111 ? 11.68 19.594 2.109 1 96.75 111 ASP A O 1
ATOM 887 N N . GLN A 1 112 ? 11.484 21.141 3.727 1 98.12 112 GLN A N 1
ATOM 888 C CA . GLN A 1 112 ? 12.336 20.375 4.629 1 98.12 112 GLN A CA 1
ATOM 889 C C . GLN A 1 112 ? 11.672 19.047 5.008 1 98.12 112 GLN A C 1
ATOM 891 O O . GLN A 1 112 ? 12.344 18.031 5.133 1 98.12 112 GLN A O 1
ATOM 896 N N . GLU A 1 113 ? 10.461 19.031 5.215 1 98.12 113 GLU A N 1
ATOM 897 C CA . GLU A 1 113 ? 9.711 17.812 5.496 1 98.12 113 GLU A CA 1
ATOM 898 C C . GLU A 1 113 ? 9.812 16.828 4.336 1 98.12 113 GLU A C 1
ATOM 900 O O . GLU A 1 113 ? 10.078 15.641 4.547 1 98.12 113 GLU A O 1
ATOM 905 N N . GLU A 1 114 ? 9.586 17.297 3.166 1 97.69 114 GLU A N 1
ATOM 906 C CA . GLU A 1 114 ? 9.672 16.469 1.975 1 97.69 114 GLU A CA 1
ATOM 907 C C . GLU A 1 114 ? 11.07 15.867 1.817 1 97.69 114 GLU A C 1
ATOM 909 O O . GLU A 1 114 ? 11.211 14.68 1.513 1 97.69 114 GLU A O 1
ATOM 914 N N . GLU A 1 115 ? 12.016 16.672 2.078 1 98.44 115 GLU A N 1
ATOM 915 C CA . GLU A 1 115 ? 13.391 16.172 2.012 1 98.44 115 GLU A CA 1
ATOM 916 C C . GLU A 1 115 ? 13.648 15.102 3.062 1 98.44 115 GLU A C 1
ATOM 918 O O . GLU A 1 115 ? 14.328 14.109 2.791 1 98.44 115 GLU A O 1
ATOM 923 N N . ALA A 1 116 ? 13.125 15.328 4.215 1 98.81 116 ALA A N 1
ATOM 924 C CA . ALA A 1 116 ? 13.289 14.352 5.289 1 98.81 116 ALA A CA 1
ATOM 925 C C . ALA A 1 116 ? 12.602 13.031 4.941 1 98.81 116 ALA A C 1
ATOM 927 O O . ALA A 1 116 ? 13.141 11.953 5.199 1 98.81 116 ALA A O 1
ATOM 928 N N . ILE A 1 117 ? 11.484 13.102 4.32 1 98.69 117 ILE A N 1
ATOM 929 C CA . ILE A 1 117 ? 10.758 11.898 3.916 1 98.69 117 ILE A CA 1
ATOM 930 C C . ILE A 1 117 ? 11.516 11.195 2.793 1 98.69 117 ILE A C 1
ATOM 932 O O . ILE A 1 117 ? 11.648 9.969 2.795 1 98.69 117 ILE A O 1
ATOM 936 N N . ASP A 1 118 ? 12.047 11.969 1.882 1 98.56 118 ASP A N 1
ATOM 937 C CA . ASP A 1 118 ? 12.844 11.398 0.802 1 98.56 118 ASP A CA 1
ATOM 938 C C . ASP A 1 118 ? 14.055 10.648 1.352 1 98.56 118 ASP A C 1
ATOM 940 O O . ASP A 1 118 ? 14.367 9.547 0.901 1 98.56 118 ASP A O 1
ATOM 944 N N . SER A 1 119 ? 14.68 11.25 2.279 1 98.69 119 SER A N 1
ATOM 945 C CA . SER A 1 119 ? 15.836 10.625 2.9 1 98.69 119 SER A CA 1
ATOM 946 C C . SER A 1 119 ? 15.453 9.328 3.605 1 98.69 119 SER A C 1
ATOM 948 O O . SER A 1 119 ? 16.172 8.328 3.523 1 98.69 119 SER A O 1
ATOM 950 N N . LEU A 1 120 ? 14.336 9.383 4.285 1 98.81 120 LEU A N 1
ATOM 951 C CA . LEU A 1 120 ? 13.844 8.18 4.945 1 98.81 120 LEU A CA 1
ATOM 952 C C . LEU A 1 120 ? 13.555 7.082 3.928 1 98.81 120 LEU A C 1
ATOM 954 O O . LEU A 1 120 ? 13.867 5.914 4.164 1 98.81 120 LEU A O 1
ATOM 958 N N . GLU A 1 121 ? 12.969 7.461 2.836 1 98.44 121 GLU A N 1
ATOM 959 C CA . GLU A 1 121 ? 12.633 6.516 1.778 1 98.44 121 GLU A CA 1
ATOM 960 C C . GLU A 1 121 ? 13.883 5.91 1.154 1 98.44 121 GLU A C 1
ATOM 962 O O . GLU A 1 121 ? 13.883 4.754 0.736 1 98.44 121 GLU A O 1
ATOM 967 N N . GLU A 1 122 ? 14.945 6.684 1.09 1 98.12 122 GLU A N 1
ATOM 968 C CA . GLU A 1 122 ? 16.203 6.152 0.58 1 98.12 122 GLU A CA 1
ATOM 969 C C . GLU A 1 122 ? 16.75 5.047 1.482 1 98.12 122 GLU A C 1
ATOM 971 O O . GLU A 1 122 ? 17.297 4.059 0.998 1 98.12 122 GLU A O 1
ATOM 976 N N . GLN A 1 123 ? 16.562 5.227 2.734 1 97.88 123 GLN A N 1
ATOM 977 C CA . GLN A 1 123 ? 17.047 4.254 3.703 1 97.88 123 GLN A CA 1
ATOM 978 C C . GLN A 1 123 ? 16.109 3.055 3.805 1 97.88 123 GLN A C 1
ATOM 980 O O . GLN A 1 123 ? 16.562 1.918 3.959 1 97.88 123 GLN A O 1
ATOM 985 N N . TYR A 1 124 ? 14.883 3.312 3.75 1 98.06 124 TYR A N 1
ATOM 986 C CA . TYR A 1 124 ? 13.828 2.307 3.873 1 98.06 124 TYR A CA 1
ATOM 987 C C . TYR A 1 124 ? 12.922 2.316 2.652 1 98.06 124 TYR A C 1
ATOM 989 O O . TYR A 1 124 ? 11.719 2.568 2.77 1 98.06 124 TYR A O 1
ATOM 997 N N . TRP A 1 125 ? 13.445 1.919 1.508 1 96.5 125 TRP A N 1
ATOM 998 C CA . TRP A 1 125 ? 12.805 2.121 0.214 1 96.5 125 TRP A CA 1
ATOM 999 C C . TRP A 1 125 ? 11.625 1.163 0.035 1 96.5 125 TRP A C 1
ATOM 1001 O O . TRP A 1 125 ? 10.766 1.378 -0.823 1 96.5 125 TRP A O 1
ATOM 1011 N N . GLN A 1 126 ? 11.492 0.165 0.866 1 97 126 GLN A N 1
ATOM 1012 C CA . GLN A 1 126 ? 10.359 -0.753 0.792 1 97 126 GLN A CA 1
ATOM 1013 C C . GLN A 1 126 ? 9.297 -0.397 1.826 1 97 126 GLN A C 1
ATOM 1015 O O . GLN A 1 126 ? 8.094 -0.434 1.53 1 97 126 GLN A O 1
ATOM 1020 N N . GLU A 1 127 ? 9.68 0.035 2.955 1 98.69 127 GLU A N 1
ATOM 1021 C CA . GLU A 1 127 ? 8.781 0.241 4.094 1 98.69 127 GLU A CA 1
ATOM 1022 C C . GLU A 1 127 ? 8.031 1.561 3.971 1 98.69 127 GLU A C 1
ATOM 1024 O O . GLU A 1 127 ? 6.84 1.634 4.293 1 98.69 127 GLU A O 1
ATOM 1029 N N . VAL A 1 128 ? 8.711 2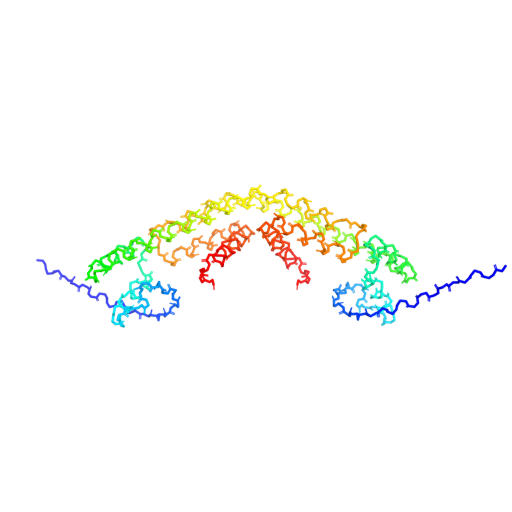.605 3.477 1 98.75 128 VAL A N 1
ATOM 1030 C CA . VAL A 1 128 ? 8.102 3.93 3.457 1 98.75 128 VAL A CA 1
ATOM 1031 C C . VAL A 1 128 ? 6.91 3.938 2.506 1 98.75 128 VAL A C 1
ATOM 1033 O O . VAL A 1 128 ? 5.824 4.398 2.865 1 98.75 128 VAL A O 1
ATOM 1036 N N . PRO A 1 129 ? 7.012 3.369 1.302 1 98.5 129 PRO A N 1
ATOM 1037 C CA . PRO A 1 129 ? 5.832 3.326 0.432 1 98.5 129 PRO A CA 1
ATOM 1038 C C . PRO A 1 129 ? 4.664 2.576 1.062 1 98.5 129 PRO A C 1
ATOM 1040 O O . PRO A 1 129 ? 3.504 2.943 0.852 1 98.5 129 PRO A O 1
ATOM 1043 N N . VAL A 1 130 ? 4.941 1.52 1.809 1 98.88 130 VAL A N 1
ATOM 1044 C CA . VAL A 1 130 ? 3.885 0.768 2.475 1 98.88 130 VAL A CA 1
ATOM 1045 C C . VAL A 1 130 ? 3.18 1.659 3.494 1 98.88 130 VAL A C 1
ATOM 1047 O O . VAL A 1 130 ? 1.947 1.706 3.541 1 98.88 130 VAL A O 1
ATOM 1050 N N . LEU A 1 131 ? 3.918 2.389 4.309 1 98.88 131 LEU A N 1
ATOM 1051 C CA . LEU A 1 131 ? 3.348 3.271 5.32 1 98.88 131 LEU A CA 1
ATOM 1052 C C . LEU A 1 131 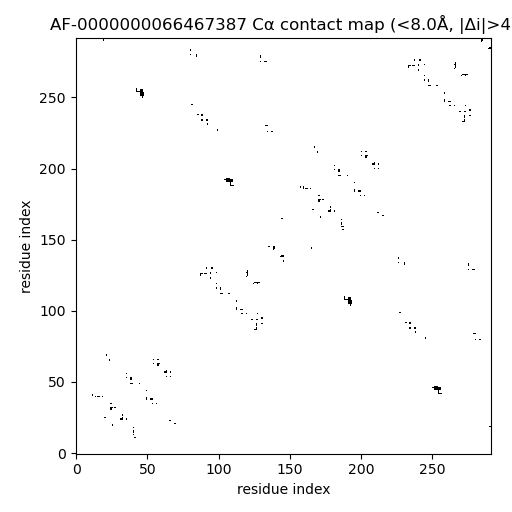? 2.553 4.398 4.676 1 98.88 131 LEU A C 1
ATOM 1054 O O . LEU A 1 131 ? 1.495 4.789 5.18 1 98.88 131 LEU A O 1
ATOM 1058 N N . LEU A 1 132 ? 3.057 4.934 3.555 1 98.19 132 LEU A N 1
ATOM 1059 C CA . LEU A 1 132 ? 2.34 5.988 2.852 1 98.19 132 LEU A CA 1
ATOM 1060 C C . LEU A 1 132 ? 1.041 5.457 2.252 1 98.19 132 LEU A C 1
ATOM 1062 O O . LEU A 1 132 ? 0.04 6.176 2.195 1 98.19 132 LEU A O 1
ATOM 1066 N N . PHE A 1 133 ? 1.109 4.227 1.826 1 98.5 133 PHE A N 1
ATOM 1067 C CA . PHE A 1 133 ? -0.105 3.582 1.342 1 98.5 133 PHE A CA 1
ATOM 1068 C C . PHE A 1 133 ? -1.145 3.482 2.451 1 98.5 133 PHE A C 1
ATOM 1070 O O . PHE A 1 133 ? -2.318 3.797 2.24 1 98.5 133 PHE A O 1
ATOM 1077 N N . ILE A 1 134 ? -0.748 3.049 3.639 1 98.62 134 ILE A N 1
ATOM 1078 C CA . ILE A 1 134 ? -1.655 2.922 4.773 1 98.62 134 ILE A CA 1
ATOM 1079 C C . ILE A 1 134 ? -2.246 4.289 5.117 1 98.62 134 ILE A C 1
ATOM 1081 O O . ILE A 1 134 ? -3.451 4.41 5.348 1 98.62 134 ILE A O 1
ATOM 1085 N N . ARG A 1 135 ? -1.401 5.27 5.18 1 97.38 135 ARG A N 1
ATOM 1086 C CA . ARG A 1 135 ? -1.876 6.617 5.477 1 97.38 135 ARG A CA 1
ATOM 1087 C C . ARG A 1 135 ? -2.92 7.066 4.457 1 97.38 135 ARG A C 1
ATOM 1089 O O . ARG A 1 135 ? -3.936 7.66 4.824 1 97.38 135 ARG A O 1
ATOM 1096 N N . LYS A 1 136 ? -2.672 6.812 3.223 1 96.88 136 LYS A N 1
ATOM 1097 C CA . LYS A 1 136 ? -3.619 7.164 2.168 1 96.88 136 LYS A CA 1
ATOM 1098 C C . LYS A 1 136 ? -4.957 6.457 2.371 1 96.88 136 LYS A C 1
ATOM 1100 O O . LYS A 1 136 ? -6.016 7.047 2.15 1 96.88 136 LYS A O 1
ATOM 1105 N N . MET A 1 137 ? -4.871 5.219 2.738 1 96.31 137 MET A N 1
ATOM 1106 C CA . MET A 1 137 ? -6.086 4.461 3.023 1 96.31 137 MET A CA 1
ATOM 1107 C C . MET A 1 137 ? -6.914 5.152 4.102 1 96.31 137 MET A C 1
ATOM 1109 O O . MET A 1 137 ? -8.133 5.305 3.951 1 96.31 137 MET A O 1
ATOM 1113 N N . TRP A 1 138 ? -6.254 5.641 5.129 1 95.75 138 TRP A N 1
ATOM 1114 C CA . TRP A 1 138 ? -6.969 6.262 6.238 1 95.75 138 TRP A CA 1
ATOM 1115 C C . TRP A 1 138 ? -7.504 7.633 5.848 1 95.75 138 TRP A C 1
ATOM 1117 O O . TRP A 1 138 ? -8.609 8.008 6.23 1 95.75 138 TRP A O 1
ATOM 1127 N N . LYS A 1 139 ? -6.727 8.32 5.121 1 94.25 139 LYS A N 1
ATOM 1128 C CA . LYS A 1 139 ? -7.211 9.617 4.652 1 94.25 139 LYS A CA 1
ATOM 1129 C C . LYS A 1 139 ? -8.484 9.461 3.828 1 94.25 139 LYS A C 1
ATOM 1131 O O . LYS A 1 139 ? -9.445 10.211 4.016 1 94.25 139 LYS A O 1
ATOM 1136 N N . LYS A 1 140 ? -8.516 8.508 2.986 1 93.69 140 LYS A N 1
ATOM 1137 C CA . LYS A 1 140 ? -9.695 8.234 2.178 1 93.69 140 LYS A CA 1
ATOM 1138 C C . LYS A 1 140 ? -10.883 7.844 3.055 1 93.69 140 LYS A C 1
ATOM 1140 O O . LYS A 1 140 ? -11.992 8.352 2.869 1 93.69 140 LYS A O 1
ATOM 1145 N N . ALA A 1 141 ? -10.586 6.992 3.975 1 92 141 ALA A N 1
ATOM 1146 C CA . ALA A 1 141 ? -11.641 6.504 4.859 1 92 141 ALA A CA 1
ATOM 1147 C C . ALA A 1 141 ? -12.25 7.645 5.676 1 92 141 ALA A C 1
ATOM 1149 O O . ALA A 1 141 ? -13.438 7.625 5.992 1 92 141 ALA A O 1
ATOM 1150 N N . MET A 1 142 ? -11.461 8.672 5.949 1 91.69 142 MET A N 1
ATOM 1151 C CA . MET A 1 142 ? -11.906 9.789 6.773 1 91.69 142 MET A CA 1
ATOM 1152 C C . MET A 1 142 ? -12.461 10.914 5.91 1 91.69 142 MET A C 1
ATOM 1154 O O . MET A 1 142 ? -12.828 11.977 6.426 1 91.69 142 MET A O 1
ATOM 1158 N N . GLY A 1 143 ? -12.43 10.727 4.648 1 86.06 143 GLY A N 1
ATOM 1159 C CA . GLY A 1 143 ? -12.977 11.719 3.738 1 86.06 143 GLY A CA 1
ATOM 1160 C C . GLY A 1 143 ? -12.031 12.867 3.461 1 86.06 143 GLY A C 1
ATOM 1161 O O . GLY A 1 143 ? -12.461 13.961 3.086 1 86.06 143 GLY A O 1
ATOM 1162 N N . MET A 1 144 ? -10.789 12.625 3.76 1 85.44 144 MET A N 1
ATOM 1163 C CA . MET A 1 144 ? -9.797 13.656 3.477 1 85.44 144 MET A CA 1
ATOM 1164 C C . MET A 1 144 ? -9.359 13.609 2.018 1 85.44 144 MET A C 1
ATOM 1166 O O . MET A 1 144 ? -9.492 12.578 1.36 1 85.44 144 MET A O 1
ATOM 1170 N N . LYS A 1 145 ? -9.008 14.656 1.504 1 78.5 145 LYS A N 1
ATOM 1171 C CA . LYS A 1 145 ? -8.523 14.711 0.126 1 78.5 145 LYS A CA 1
ATOM 1172 C C . LYS A 1 145 ? -7.172 14.016 -0.011 1 78.5 145 LYS A C 1
ATOM 1174 O O . LYS A 1 145 ? -6.277 14.219 0.815 1 78.5 145 LYS A O 1
ATOM 1179 N N . VAL A 1 146 ? -7.098 13.156 -1.036 1 77.5 146 VAL A N 1
ATOM 1180 C CA . VAL A 1 146 ? -5.863 12.406 -1.24 1 77.5 146 VAL A CA 1
ATOM 1181 C C . VAL A 1 146 ? -5.301 12.703 -2.629 1 77.5 146 VAL A C 1
ATOM 1183 O O . VAL A 1 146 ? -6.047 13.055 -3.545 1 77.5 146 VAL A O 1
ATOM 1186 N N . MET B 1 1 ? 18.656 58.125 13.82 1 29.84 1 MET B N 1
ATOM 1187 C CA . MET B 1 1 ? 18.047 57.844 12.531 1 29.84 1 MET B CA 1
ATOM 1188 C C . MET B 1 1 ? 17.281 56.5 12.586 1 29.84 1 MET B C 1
ATOM 1190 O O . MET B 1 1 ? 17.469 55.719 13.516 1 29.84 1 MET B O 1
ATOM 1194 N N . ALA B 1 2 ? 16.438 56.344 11.406 1 38.97 2 ALA B N 1
ATOM 1195 C CA . ALA B 1 2 ? 15.32 55.719 10.719 1 38.97 2 ALA B CA 1
ATOM 1196 C C . ALA B 1 2 ? 15.641 54.281 10.352 1 38.97 2 ALA B C 1
ATOM 1198 O O . ALA B 1 2 ? 16.641 54 9.664 1 38.97 2 ALA B O 1
ATOM 1199 N N . SER B 1 3 ? 15.406 53.312 11.148 1 33.69 3 SER B N 1
ATOM 1200 C CA . SER B 1 3 ? 15.555 51.875 10.93 1 33.69 3 SER B CA 1
ATOM 1201 C C . SER B 1 3 ? 14.93 51.469 9.602 1 33.69 3 SER B C 1
ATOM 1203 O O . SER B 1 3 ? 13.766 51.75 9.344 1 33.69 3 SER B O 1
ATOM 1205 N N . TYR B 1 4 ? 15.742 51.312 8.453 1 31.12 4 TYR B N 1
ATOM 1206 C CA . TYR B 1 4 ? 15.398 50.781 7.145 1 31.12 4 TYR B CA 1
ATOM 1207 C C . TYR B 1 4 ? 14.695 49.438 7.266 1 31.12 4 TYR B C 1
ATOM 1209 O O . TYR B 1 4 ? 15.266 48.469 7.781 1 31.12 4 TYR B O 1
ATOM 1217 N N . PHE B 1 5 ? 13.375 49.406 7.371 1 32.66 5 PHE B N 1
ATOM 1218 C CA . PHE B 1 5 ? 12.523 48.25 7.164 1 32.66 5 PHE B CA 1
ATOM 1219 C C . PHE B 1 5 ? 12.727 47.656 5.766 1 32.66 5 PHE B C 1
ATOM 1221 O O . PHE B 1 5 ? 12.438 48.344 4.77 1 32.66 5 PHE B O 1
ATOM 1228 N N . ILE B 1 6 ? 13.797 47 5.539 1 28.94 6 ILE B N 1
ATOM 1229 C CA . ILE B 1 6 ? 13.938 46.281 4.27 1 28.94 6 ILE B CA 1
ATOM 1230 C C . ILE B 1 6 ? 12.711 45.406 4.027 1 28.94 6 ILE B C 1
ATOM 1232 O O . ILE B 1 6 ? 12.445 44.469 4.793 1 28.94 6 ILE B O 1
ATOM 1236 N N . LEU B 1 7 ? 11.688 45.969 3.436 1 31.59 7 LEU B N 1
ATOM 1237 C CA . LEU B 1 7 ? 10.555 45.25 2.857 1 31.59 7 LEU B CA 1
ATOM 1238 C C . LEU B 1 7 ? 11.031 44.25 1.806 1 31.59 7 LEU B C 1
ATOM 1240 O O . LEU B 1 7 ? 11.383 44.625 0.688 1 31.59 7 LEU B O 1
ATOM 1244 N N . ALA B 1 8 ? 11.828 43.281 2.17 1 31.14 8 ALA B N 1
ATOM 1245 C CA . ALA B 1 8 ? 12.078 42.25 1.188 1 31.14 8 ALA B CA 1
ATOM 1246 C C . ALA B 1 8 ? 10.773 41.75 0.557 1 31.14 8 ALA B C 1
ATOM 1248 O O . ALA B 1 8 ? 9.859 41.312 1.261 1 31.14 8 ALA B O 1
ATOM 1249 N N . VAL B 1 9 ? 10.422 42.375 -0.503 1 31.59 9 VAL B N 1
ATOM 1250 C CA . VAL B 1 9 ? 9.344 41.969 -1.392 1 31.59 9 VAL B CA 1
ATOM 1251 C C . VAL B 1 9 ? 9.609 40.531 -1.872 1 31.59 9 VAL B C 1
ATOM 1253 O O . VAL B 1 9 ? 10.523 40.281 -2.664 1 31.59 9 VAL B O 1
ATOM 1256 N N . LEU B 1 10 ? 9.633 39.594 -1.023 1 33.38 10 LEU B N 1
ATOM 1257 C CA . LEU B 1 10 ? 9.68 38.219 -1.479 1 33.38 10 LEU B CA 1
ATOM 1258 C C . LEU B 1 10 ? 8.586 37.969 -2.514 1 33.38 10 LEU B C 1
ATOM 1260 O O . LEU B 1 10 ? 7.402 38.188 -2.246 1 33.38 10 LEU B O 1
ATOM 1264 N N . ILE B 1 11 ? 8.938 38.188 -3.693 1 32.97 11 ILE B N 1
ATOM 1265 C CA . ILE B 1 11 ? 8.141 37.781 -4.844 1 32.97 11 ILE B CA 1
ATOM 1266 C C . ILE B 1 11 ? 7.613 36.344 -4.625 1 32.97 11 ILE B C 1
ATOM 1268 O O . ILE B 1 11 ? 8.391 35.406 -4.555 1 32.97 11 ILE B O 1
ATOM 1272 N N . ALA B 1 12 ? 6.539 36.25 -3.875 1 33.69 12 ALA B N 1
ATOM 1273 C CA . ALA B 1 12 ? 5.766 35.031 -3.611 1 33.69 12 ALA B CA 1
ATOM 1274 C C . ALA B 1 12 ? 5.312 34.375 -4.914 1 33.69 12 ALA B C 1
ATOM 1276 O O . ALA B 1 12 ? 4.523 34.938 -5.664 1 33.69 12 ALA B O 1
ATOM 1277 N N . VAL B 1 13 ? 6.223 33.938 -5.715 1 36.84 13 VAL B N 1
ATOM 1278 C CA . VAL B 1 13 ? 5.758 33.062 -6.777 1 36.84 13 VAL B CA 1
ATOM 1279 C C . VAL B 1 13 ? 4.754 32.062 -6.211 1 36.84 13 VAL B C 1
ATOM 1281 O O . VAL B 1 13 ? 5.098 31.25 -5.344 1 36.84 13 VAL B O 1
ATOM 1284 N N . THR B 1 14 ? 3.566 32.438 -5.949 1 37.72 14 THR B N 1
ATOM 1285 C CA . THR B 1 14 ? 2.461 31.656 -5.426 1 37.72 14 THR B CA 1
ATOM 1286 C C . THR B 1 14 ? 2.256 30.406 -6.266 1 37.72 14 THR B C 1
ATOM 1288 O O . THR B 1 14 ? 1.78 30.469 -7.398 1 37.72 14 THR B O 1
ATOM 1291 N N . ALA B 1 15 ? 3.246 29.766 -6.602 1 39.59 15 ALA B N 1
ATOM 1292 C CA . ALA B 1 15 ? 2.793 28.5 -7.164 1 39.59 15 ALA B CA 1
ATOM 1293 C C . ALA B 1 15 ? 1.572 27.969 -6.418 1 39.59 15 ALA B C 1
ATOM 1295 O O . ALA B 1 15 ? 1.591 27.844 -5.191 1 39.59 15 ALA B O 1
ATOM 1296 N N . ALA B 1 16 ? 0.387 28.266 -6.875 1 42.53 16 ALA B N 1
ATOM 1297 C CA . ALA B 1 16 ? -0.917 27.875 -6.344 1 42.53 16 ALA B CA 1
ATOM 1298 C C . ALA B 1 16 ? -0.937 26.391 -5.965 1 42.53 16 ALA B C 1
ATOM 1300 O O . ALA B 1 16 ? -1.165 25.531 -6.816 1 42.53 16 ALA B O 1
ATOM 1301 N N . ALA B 1 17 ? 0.06 25.953 -5.387 1 47.66 17 ALA B N 1
ATOM 1302 C CA . ALA B 1 17 ? -0.119 24.578 -4.941 1 47.66 17 ALA B CA 1
ATOM 1303 C C . ALA B 1 17 ? -1.497 24.375 -4.316 1 47.66 17 ALA B C 1
ATOM 1305 O O . ALA B 1 17 ? -1.94 25.188 -3.504 1 47.66 17 ALA B O 1
ATOM 1306 N N . SER B 1 18 ? -2.309 23.75 -5.062 1 57 18 SER B N 1
ATOM 1307 C CA . SER B 1 18 ? -3.65 23.438 -4.586 1 57 18 SER B CA 1
ATOM 1308 C C . SER B 1 18 ? -3.617 22.875 -3.17 1 57 18 SER B C 1
ATOM 1310 O O . SER B 1 18 ? -2.672 22.172 -2.797 1 57 18 SER B O 1
ATOM 1312 N N . TYR B 1 19 ? -3.967 23.734 -2.199 1 67.56 19 TYR B N 1
ATOM 1313 C CA . TYR B 1 19 ? -4.152 23.188 -0.854 1 67.56 19 TYR B CA 1
ATOM 1314 C C . TYR B 1 19 ? -5.629 22.938 -0.567 1 67.56 19 TYR B C 1
ATOM 1316 O O . TYR B 1 19 ? -6.5 23.531 -1.21 1 67.56 19 TYR B O 1
ATOM 1324 N N . ASN B 1 20 ? -5.777 21.953 0.152 1 74.75 20 ASN B N 1
ATOM 1325 C CA . ASN B 1 20 ? -7.148 21.672 0.573 1 74.75 20 ASN B CA 1
ATOM 1326 C C . ASN B 1 20 ? -7.641 22.703 1.583 1 74.75 20 ASN B C 1
ATOM 1328 O O . ASN B 1 20 ? -7.18 22.734 2.725 1 74.75 20 ASN B O 1
ATOM 1332 N N . LYS B 1 21 ? -8.531 23.609 1.067 1 86.62 21 LYS B N 1
ATOM 1333 C CA . LYS B 1 21 ? -9.086 24.656 1.922 1 86.62 21 LYS B CA 1
ATOM 1334 C C . LYS B 1 21 ? -10.031 24.078 2.963 1 86.62 21 LYS B C 1
ATOM 1336 O O . LYS B 1 21 ? -10.953 23.328 2.623 1 86.62 21 LYS B O 1
ATOM 1341 N N . PRO B 1 22 ? -9.727 24.453 4.238 1 92 22 PRO B N 1
ATOM 1342 C CA . PRO B 1 22 ? -10.672 24 5.254 1 92 22 PRO B CA 1
ATOM 1343 C C . PRO B 1 22 ? -12.086 24.547 5.031 1 92 22 PRO B C 1
ATOM 1345 O O . PRO B 1 22 ? -12.25 25.641 4.477 1 92 22 PRO B O 1
ATOM 1348 N N . ASN B 1 23 ? -13.047 23.844 5.516 1 89.12 23 ASN B N 1
ATOM 1349 C CA . ASN B 1 23 ? -14.453 24.203 5.316 1 89.12 23 ASN B CA 1
ATOM 1350 C C . ASN B 1 23 ? -14.766 25.578 5.891 1 89.12 23 ASN B C 1
ATOM 1352 O O . ASN B 1 23 ? -15.477 26.375 5.27 1 89.12 23 ASN B O 1
ATOM 1356 N N . PHE B 1 24 ? -14.188 25.969 7.004 1 93.75 24 PHE B N 1
ATOM 1357 C CA . PHE B 1 24 ? -14.547 27.219 7.664 1 93.75 24 PHE B CA 1
ATOM 1358 C C . PHE B 1 24 ? -13.984 28.406 6.902 1 93.75 24 PHE B C 1
ATOM 1360 O O . PHE B 1 24 ?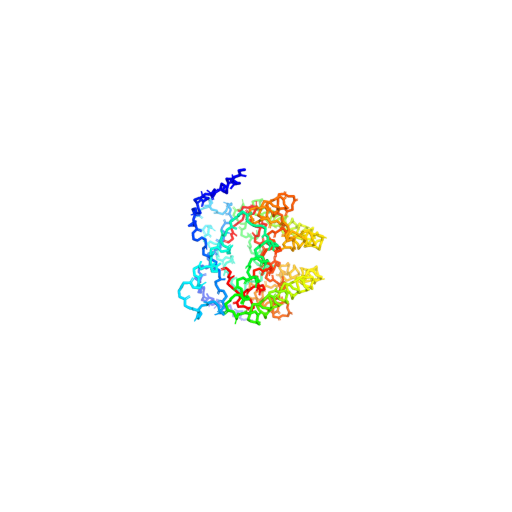 -14.398 29.547 7.129 1 93.75 24 PHE B O 1
ATOM 1367 N N . VAL B 1 25 ? -13.031 28.125 5.977 1 95.94 25 VAL B N 1
ATOM 1368 C CA . VAL B 1 25 ? -12.438 29.188 5.172 1 95.94 25 VAL B CA 1
ATOM 1369 C C . VAL B 1 25 ? -13.242 29.375 3.889 1 95.94 25 VAL B C 1
ATOM 1371 O O . VAL B 1 25 ? -13.312 30.469 3.346 1 95.94 25 VAL B O 1
ATOM 1374 N N . LYS B 1 26 ? -13.844 28.297 3.361 1 92.75 26 LYS B N 1
ATOM 1375 C CA . LYS B 1 26 ? -14.539 28.297 2.078 1 92.75 26 LYS B CA 1
ATOM 1376 C C . LYS B 1 26 ? -15.719 29.266 2.094 1 92.75 26 LYS B C 1
ATOM 1378 O O . LYS B 1 26 ? -16.109 29.797 1.053 1 92.75 26 LYS B O 1
ATOM 1383 N N . ASP B 1 27 ? -16.219 29.5 3.262 1 87.75 27 ASP B N 1
ATOM 1384 C CA . ASP B 1 27 ? -17.438 30.297 3.355 1 87.75 27 ASP B CA 1
ATOM 1385 C C . ASP B 1 27 ? -17.109 31.766 3.662 1 87.75 27 ASP B C 1
ATOM 1387 O O . ASP B 1 27 ? -18 32.594 3.756 1 87.75 27 ASP B O 1
ATOM 1391 N N . LEU B 1 28 ? -15.883 32.125 3.721 1 95.94 28 LEU B N 1
ATOM 1392 C CA . LEU B 1 28 ? -15.453 33.469 4.07 1 95.94 28 LEU B CA 1
ATOM 1393 C C . LEU B 1 28 ? -15.414 34.344 2.836 1 95.94 28 LEU B C 1
ATOM 1395 O O . LEU B 1 28 ? -15.391 33.875 1.707 1 95.94 28 LEU B O 1
ATOM 1399 N N . PRO B 1 29 ? -15.461 35.688 3.092 1 95.94 29 PRO B N 1
ATOM 1400 C CA . PRO B 1 29 ? -15.234 36.594 1.985 1 95.94 29 PRO B CA 1
ATOM 1401 C C . PRO B 1 29 ? -13.906 36.375 1.271 1 95.94 29 PRO B C 1
ATOM 1403 O O . PRO B 1 29 ? -12.938 35.906 1.892 1 95.94 29 PRO B O 1
ATOM 1406 N N . ASP B 1 30 ? -13.859 36.719 -0.026 1 95.12 30 ASP B N 1
ATOM 1407 C CA . ASP B 1 30 ? -12.719 36.438 -0.893 1 95.12 30 ASP B CA 1
ATOM 1408 C C . ASP B 1 30 ? -11.43 37 -0.299 1 95.12 30 ASP B C 1
ATOM 1410 O O . ASP B 1 30 ? -10.383 36.344 -0.346 1 95.12 30 ASP B O 1
ATOM 1414 N N . ASN B 1 31 ? -11.5 38.219 0.153 1 94.69 31 ASN B N 1
ATOM 1415 C CA . ASN B 1 31 ? -10.305 38.844 0.705 1 94.69 31 ASN B CA 1
ATOM 1416 C C . ASN B 1 31 ? -9.758 38.062 1.895 1 94.69 31 ASN B C 1
ATOM 1418 O O . ASN B 1 31 ? -8.547 37.938 2.074 1 94.69 31 ASN B O 1
ATOM 1422 N N . MET B 1 32 ? -10.57 37.469 2.727 1 96 32 MET B N 1
ATOM 1423 C CA . MET B 1 32 ? -10.156 36.656 3.867 1 96 32 MET B CA 1
ATOM 1424 C C . MET B 1 32 ? -9.586 35.344 3.406 1 96 32 MET B C 1
ATOM 1426 O O . MET B 1 32 ? -8.594 34.844 3.957 1 96 32 MET B O 1
ATOM 1430 N N . GLN B 1 33 ? -10.227 34.75 2.346 1 96.25 33 GLN B N 1
ATOM 1431 C CA . GLN B 1 33 ? -9.711 33.531 1.789 1 96.25 33 GLN B CA 1
ATOM 1432 C C . GLN B 1 33 ? -8.305 33.719 1.235 1 96.25 33 GLN B C 1
ATOM 1434 O O . GLN B 1 33 ? -7.43 32.875 1.436 1 96.25 33 GLN B O 1
ATOM 1439 N N . LYS B 1 34 ? -8.094 34.812 0.605 1 95.38 34 LYS B N 1
ATOM 1440 C CA . LYS B 1 34 ? -6.789 35.094 0.012 1 95.38 34 LYS B CA 1
ATOM 1441 C C . LYS B 1 34 ? -5.727 35.312 1.088 1 95.38 34 LYS B C 1
ATOM 1443 O O . LYS B 1 34 ? -4.59 34.844 0.94 1 95.38 34 LYS B O 1
ATOM 1448 N N . SER B 1 35 ? -6.102 36.031 2.148 1 96.25 35 SER B N 1
ATOM 1449 C CA . SER B 1 35 ? -5.141 36.25 3.223 1 96.25 35 SER B CA 1
ATOM 1450 C C . SER B 1 35 ? -4.77 34.969 3.91 1 96.25 35 SER B C 1
ATOM 1452 O O . SER B 1 35 ? -3.611 34.75 4.281 1 96.25 35 SER B O 1
ATOM 1454 N N . TYR B 1 36 ? -5.758 34.062 4.082 1 96.75 36 TYR B N 1
ATOM 1455 C CA . TYR B 1 36 ? -5.477 32.75 4.594 1 96.75 36 TYR B CA 1
ATOM 1456 C C . TYR B 1 36 ? -4.5 32 3.686 1 96.75 36 TYR B C 1
ATOM 1458 O O . TYR B 1 36 ? -3.492 31.469 4.152 1 96.75 36 TYR B O 1
ATOM 1466 N N . ALA B 1 37 ? -4.789 31.938 2.449 1 95.88 37 ALA B N 1
ATOM 1467 C CA . ALA B 1 37 ? -3.992 31.219 1.458 1 95.88 37 ALA B CA 1
ATOM 1468 C C . ALA B 1 37 ? -2.553 31.719 1.438 1 95.88 37 ALA B C 1
ATOM 1470 O O . ALA B 1 37 ? -1.615 30.938 1.26 1 95.88 37 ALA B O 1
ATOM 1471 N N . THR B 1 38 ? -2.379 33 1.623 1 95.81 38 THR B N 1
ATOM 1472 C CA . THR B 1 38 ? -1.046 33.594 1.622 1 95.81 38 THR B CA 1
ATOM 1473 C C . THR B 1 38 ? -0.184 33 2.729 1 95.81 38 THR B C 1
ATOM 1475 O O . THR B 1 38 ? 0.996 32.719 2.518 1 95.81 38 THR B O 1
ATOM 1478 N N . ILE B 1 39 ? -0.803 32.781 3.891 1 96.38 39 ILE B N 1
ATOM 1479 C CA . ILE B 1 39 ? -0.07 32.219 5.012 1 96.38 39 ILE B CA 1
ATOM 1480 C C . ILE B 1 39 ? 0.241 30.75 4.73 1 96.38 39 ILE B C 1
ATOM 1482 O O . ILE B 1 39 ? 1.391 30.312 4.844 1 96.38 39 ILE B O 1
ATOM 1486 N N . VAL B 1 40 ? -0.743 30.016 4.254 1 95.44 40 VAL B N 1
ATOM 1487 C CA . VAL B 1 40 ? -0.636 28.562 4.078 1 95.44 40 VAL B CA 1
ATOM 1488 C C . VAL B 1 40 ? 0.359 28.25 2.961 1 95.44 40 VAL B C 1
ATOM 1490 O O . VAL B 1 40 ? 1.098 27.266 3.037 1 95.44 40 VAL B O 1
ATOM 1493 N N . ARG B 1 41 ? 0.477 29.031 2.012 1 94.62 41 ARG B N 1
ATOM 1494 C CA . ARG B 1 41 ? 1.272 28.75 0.824 1 94.62 41 ARG B CA 1
ATOM 1495 C C . ARG B 1 41 ? 2.697 29.266 0.977 1 94.62 41 ARG B C 1
ATOM 1497 O O . ARG B 1 41 ? 3.551 29.016 0.123 1 94.62 41 ARG B O 1
ATOM 1504 N N . ASN B 1 42 ? 2.902 30 1.979 1 95 42 ASN B N 1
ATOM 1505 C CA . ASN B 1 42 ? 4.25 30.531 2.189 1 95 42 ASN B CA 1
ATOM 1506 C C . ASN B 1 42 ? 5.246 29.406 2.469 1 95 42 ASN B C 1
ATOM 1508 O O . ASN B 1 42 ? 5.234 28.812 3.553 1 95 42 ASN B O 1
ATOM 1512 N N . SER B 1 43 ? 6.152 29.156 1.626 1 94.62 43 SER B N 1
ATOM 1513 C CA . SER B 1 43 ? 7.047 28.016 1.687 1 94.62 43 SER B CA 1
ATOM 1514 C C . SER B 1 43 ? 8.227 28.281 2.613 1 94.62 43 SER B C 1
ATOM 1516 O O . SER B 1 43 ? 8.984 27.359 2.949 1 94.62 43 SER B O 1
ATOM 1518 N N . GLN B 1 44 ? 8.383 29.484 3.006 1 96.62 44 GLN B N 1
ATOM 1519 C CA . GLN B 1 44 ? 9.516 29.844 3.852 1 96.62 44 GLN B CA 1
ATOM 1520 C C . GLN B 1 44 ? 9.18 29.672 5.328 1 96.62 44 GLN B C 1
ATOM 1522 O O . GLN B 1 44 ? 10.062 29.703 6.184 1 96.62 44 GLN B O 1
ATOM 1527 N N . LEU B 1 45 ? 7.887 29.516 5.668 1 97.88 45 LEU B N 1
ATOM 1528 C CA . LEU B 1 45 ? 7.461 29.375 7.055 1 97.88 45 LEU B CA 1
ATOM 1529 C C . LEU B 1 45 ? 7.508 27.906 7.492 1 97.88 45 LEU B C 1
ATOM 1531 O O . LEU B 1 45 ? 7.148 27.016 6.723 1 97.88 45 LEU B O 1
ATOM 1535 N N . THR B 1 46 ? 8 27.734 8.68 1 98.19 46 THR B N 1
ATOM 1536 C CA . THR B 1 46 ? 7.848 26.422 9.297 1 98.19 46 THR B CA 1
ATOM 1537 C C . THR B 1 46 ? 6.391 26.156 9.664 1 98.19 46 THR B C 1
ATOM 1539 O O . THR B 1 46 ? 5.566 27.062 9.641 1 98.19 46 THR B O 1
ATOM 1542 N N . LYS B 1 47 ? 6.105 24.906 10.008 1 97.06 47 LYS B N 1
ATOM 1543 C CA . LYS B 1 47 ? 4.754 24.562 10.453 1 97.06 47 LYS B CA 1
ATOM 1544 C C . LYS B 1 47 ? 4.367 25.359 11.695 1 97.06 47 LYS B C 1
ATOM 1546 O O . LYS B 1 47 ? 3.234 25.844 11.805 1 97.06 47 LYS B O 1
ATOM 1551 N N . LEU B 1 48 ? 5.301 25.531 12.555 1 98.06 48 LEU B N 1
ATOM 1552 C CA . LEU B 1 48 ? 5.055 26.266 13.789 1 98.06 48 LEU B CA 1
ATOM 1553 C C . LEU B 1 48 ? 4.727 27.734 13.477 1 98.06 48 LEU B C 1
ATOM 1555 O O . LEU B 1 48 ? 3.744 28.266 13.992 1 98.06 48 LEU B O 1
ATOM 1559 N N . GLN B 1 49 ? 5.523 28.359 12.641 1 98.31 49 GLN B N 1
ATOM 15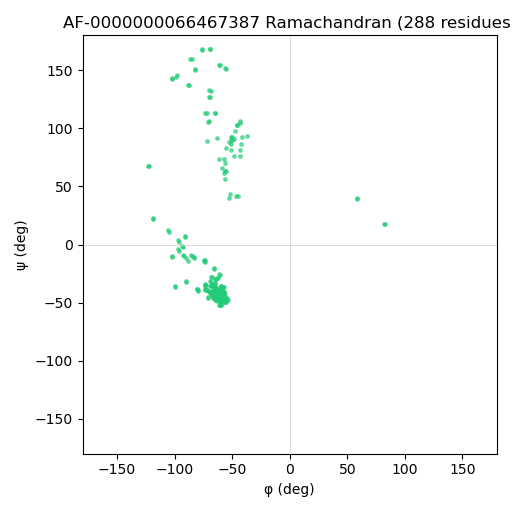60 C CA . GLN B 1 49 ? 5.312 29.75 12.258 1 98.31 49 GLN B CA 1
ATOM 1561 C C . GLN B 1 49 ? 3.975 29.938 11.547 1 98.31 49 GLN B C 1
ATOM 1563 O O . GLN B 1 49 ? 3.275 30.922 11.766 1 98.31 49 GLN B O 1
ATOM 1568 N N . LYS B 1 50 ? 3.594 28.984 10.703 1 97.19 50 LYS B N 1
ATOM 1569 C CA . LYS B 1 50 ? 2.301 29.047 10.031 1 97.19 50 LYS B CA 1
ATOM 1570 C C . LYS B 1 50 ? 1.151 28.984 11.031 1 97.19 50 LYS B C 1
ATOM 1572 O O . LYS B 1 50 ? 0.193 29.75 10.938 1 97.19 50 LYS B O 1
ATOM 1577 N N . ASP B 1 51 ? 1.349 28.047 11.953 1 96.81 51 ASP B N 1
ATOM 1578 C CA . ASP B 1 51 ? 0.321 27.922 12.984 1 96.81 51 ASP B CA 1
ATOM 1579 C C . ASP B 1 51 ? 0.146 29.219 13.758 1 96.81 51 ASP B C 1
ATOM 1581 O O . ASP B 1 51 ? -0.981 29.656 14.016 1 96.81 51 ASP B O 1
ATOM 1585 N N . GLU B 1 52 ? 1.212 29.859 14.117 1 98.19 52 GLU B N 1
ATOM 1586 C CA . GLU B 1 52 ? 1.168 31.125 14.859 1 98.19 52 GLU B CA 1
ATOM 1587 C C . GLU B 1 52 ? 0.5 32.219 14.047 1 98.19 52 GLU B C 1
ATOM 1589 O O . GLU B 1 52 ? -0.35 32.969 14.555 1 98.19 52 GLU B O 1
ATOM 1594 N N . GLN B 1 53 ? 0.876 32.312 12.781 1 98.31 53 GLN B N 1
ATOM 1595 C CA . GLN B 1 53 ? 0.299 33.344 11.914 1 98.31 53 GLN B CA 1
ATOM 1596 C C . GLN B 1 53 ? -1.187 33.062 11.68 1 98.31 53 GLN B C 1
ATOM 1598 O O . GLN B 1 53 ? -1.984 34.031 11.641 1 98.31 53 GLN B O 1
ATOM 1603 N N . LEU B 1 54 ? -1.547 31.859 11.594 1 97.94 54 LEU B N 1
ATOM 1604 C CA . LEU B 1 54 ? -2.945 31.516 11.352 1 97.94 54 LEU B CA 1
ATOM 1605 C C . LEU B 1 54 ? -3.783 31.75 12.602 1 97.94 54 LEU B C 1
ATOM 1607 O O . LEU B 1 54 ? -4.949 32.125 12.516 1 97.94 54 LEU B O 1
ATOM 1611 N N . GLN B 1 55 ? -3.156 31.5 13.75 1 98.06 55 GLN B N 1
ATOM 1612 C CA . GLN B 1 55 ? -3.842 31.797 15 1 98.06 55 GLN B CA 1
ATOM 1613 C C . GLN B 1 55 ? -4.121 33.312 15.117 1 98.06 55 GLN B C 1
ATOM 1615 O O . GLN B 1 55 ? -5.223 33.688 15.492 1 98.06 55 GLN B O 1
ATOM 1620 N N . GLN B 1 56 ? -3.162 34.125 14.773 1 98.5 56 GLN B N 1
ATOM 1621 C CA . GLN B 1 56 ? -3.336 35.594 14.789 1 98.5 56 GLN B CA 1
ATOM 1622 C C . GLN B 1 56 ? -4.379 36.031 13.766 1 98.5 56 GLN B C 1
ATOM 1624 O O . GLN B 1 56 ? -5.234 36.875 14.062 1 98.5 56 GLN B O 1
ATOM 1629 N N . TRP B 1 57 ? -4.234 35.438 12.586 1 98.25 57 TRP B N 1
ATOM 1630 C CA . TRP B 1 57 ? -5.203 35.688 11.523 1 98.25 57 TRP B CA 1
ATOM 1631 C C . TRP B 1 57 ? -6.621 35.375 11.992 1 98.25 57 TRP B C 1
ATOM 1633 O O . TRP B 1 57 ? -7.543 36.188 11.773 1 98.25 57 TRP B O 1
ATOM 1643 N N . ALA B 1 58 ? -6.816 34.219 12.617 1 98.25 58 ALA B N 1
ATOM 1644 C CA . ALA B 1 58 ? -8.125 33.812 13.109 1 98.25 58 ALA B CA 1
ATOM 1645 C C . ALA B 1 58 ? -8.641 34.781 14.18 1 98.25 58 ALA B C 1
ATOM 1647 O O . ALA B 1 58 ? -9.812 35.156 14.18 1 98.25 58 ALA B O 1
ATOM 1648 N N . GLN B 1 59 ? -7.754 35.25 15.055 1 98.06 59 GLN B N 1
ATOM 1649 C CA . GLN B 1 59 ? -8.117 36.188 16.094 1 98.06 59 GLN B CA 1
ATOM 1650 C C . GLN B 1 59 ? -8.578 37.531 15.508 1 98.06 59 GLN B C 1
ATOM 1652 O O . GLN B 1 59 ? -9.625 38.031 15.883 1 98.06 59 GLN B O 1
ATOM 1657 N N . THR B 1 60 ? -7.875 38 14.555 1 97.56 60 THR B N 1
ATOM 1658 C CA . THR B 1 60 ? -8.164 39.281 13.93 1 97.56 60 THR B CA 1
ATOM 1659 C C . THR B 1 60 ? -9.516 39.25 13.219 1 97.56 60 THR B C 1
ATOM 1661 O O . THR B 1 60 ? -10.219 40.25 13.164 1 97.56 60 THR B O 1
ATOM 1664 N N . ASN B 1 61 ? -9.883 38.062 12.742 1 96.88 61 ASN B N 1
ATOM 1665 C CA . ASN B 1 61 ? -11.086 37.938 11.93 1 96.88 61 ASN B CA 1
ATOM 1666 C C . ASN B 1 61 ? -12.227 37.312 12.719 1 96.88 61 ASN B C 1
ATOM 1668 O O . ASN B 1 61 ? -13.234 36.875 12.141 1 96.88 61 ASN B O 1
ATOM 1672 N N . ASN B 1 62 ? -12.047 37.188 14.07 1 96.5 62 ASN B N 1
ATOM 1673 C CA . ASN B 1 62 ? -13.047 36.625 14.969 1 96.5 62 ASN B CA 1
ATOM 1674 C C . ASN B 1 62 ? -13.414 35.188 14.578 1 96.5 62 ASN B C 1
ATOM 1676 O O . ASN B 1 62 ? -14.586 34.844 14.547 1 96.5 62 ASN B O 1
ATOM 1680 N N . LEU B 1 63 ? -12.359 34.438 14.188 1 97.62 63 LEU B N 1
ATOM 1681 C CA . LEU B 1 63 ? -12.523 33.031 13.773 1 97.62 63 LEU B CA 1
ATOM 1682 C C . LEU B 1 63 ? -11.727 32.094 14.68 1 97.62 63 LEU B C 1
ATOM 1684 O O . LEU B 1 63 ? -11.328 31.016 14.25 1 97.62 63 LEU B O 1
ATOM 1688 N N . SER B 1 64 ? -11.414 32.562 15.922 1 97.75 64 SER B N 1
ATOM 1689 C CA . SER B 1 64 ? -10.547 31.797 16.812 1 97.75 64 SER B CA 1
ATOM 1690 C C . SER B 1 64 ? -11.164 30.438 17.141 1 97.75 64 SER B C 1
ATOM 1692 O O . SER B 1 64 ? -10.461 29.422 17.156 1 97.75 64 SER B O 1
ATOM 1694 N N . ASP B 1 65 ? -12.477 30.344 17.391 1 97.5 65 ASP B N 1
ATOM 1695 C CA . ASP B 1 65 ? -13.125 29.094 17.734 1 97.5 65 ASP B CA 1
ATOM 1696 C C . ASP B 1 65 ? -13.094 28.109 16.562 1 97.5 65 ASP B C 1
ATOM 1698 O O . ASP B 1 65 ? -12.812 26.922 16.734 1 97.5 65 ASP B O 1
ATOM 1702 N N . GLN B 1 66 ? -13.336 28.625 15.367 1 96.81 66 GLN B N 1
ATOM 1703 C CA . GLN B 1 66 ? -13.32 27.781 14.164 1 96.81 66 GLN B CA 1
ATOM 1704 C C . GLN B 1 66 ? -11.922 27.234 13.898 1 96.81 66 GLN B C 1
ATOM 1706 O O . GLN B 1 66 ? -11.766 26.047 13.594 1 96.81 66 GLN B O 1
ATOM 1711 N N . TYR B 1 67 ? -10.977 28.047 14.055 1 97 67 TYR B N 1
ATOM 1712 C CA . TYR B 1 67 ? -9.609 27.625 13.805 1 97 67 TYR B CA 1
ATOM 1713 C C . TYR B 1 67 ? -9.156 26.609 14.852 1 97 67 TYR B C 1
ATOM 1715 O O . TYR B 1 67 ? -8.5 25.609 14.523 1 97 67 TYR B O 1
ATOM 1723 N N . THR B 1 68 ? -9.5 26.859 16.156 1 97.5 68 THR B N 1
ATOM 1724 C CA . THR B 1 68 ? -9.164 25.922 17.219 1 97.5 68 THR B CA 1
ATOM 1725 C C . THR B 1 68 ? -9.812 24.562 16.969 1 97.5 68 THR B C 1
ATOM 1727 O O . THR B 1 68 ? -9.172 23.531 17.125 1 97.5 68 THR B O 1
ATOM 1730 N N . ALA B 1 69 ? -11.047 24.562 16.562 1 97.25 69 ALA B N 1
ATOM 1731 C CA . ALA B 1 69 ? -11.742 23.312 16.25 1 97.25 69 ALA B CA 1
ATOM 1732 C C . ALA B 1 69 ? -11.07 22.578 15.102 1 97.25 69 ALA B C 1
ATOM 1734 O O . ALA B 1 69 ? -10.922 21.359 15.133 1 97.25 69 ALA B O 1
ATOM 1735 N N . TYR B 1 70 ? -10.703 23.391 14.102 1 95.31 70 TYR B N 1
ATOM 1736 C CA . TYR B 1 70 ? -10.023 22.828 12.945 1 95.31 70 TYR B CA 1
ATOM 1737 C C . TYR B 1 70 ? -8.711 22.156 13.344 1 95.31 70 TYR B C 1
ATOM 1739 O O . TYR B 1 70 ? -8.43 21.031 12.953 1 95.31 70 TYR B O 1
ATOM 1747 N N . THR B 1 71 ? -7.895 22.828 14.07 1 95.69 71 THR B N 1
ATOM 1748 C CA . THR B 1 71 ? -6.586 22.312 14.469 1 95.69 71 THR B CA 1
ATOM 1749 C C . THR B 1 71 ? -6.742 21.094 15.367 1 95.69 71 THR B C 1
ATOM 1751 O O . THR B 1 71 ? -5.973 20.125 15.266 1 95.69 71 THR B O 1
ATOM 1754 N N . LYS B 1 72 ? -7.688 21.125 16.266 1 97 72 LYS B N 1
ATOM 1755 C CA . LYS B 1 72 ? -7.949 19.969 17.109 1 97 72 LYS B CA 1
ATOM 1756 C C . LYS B 1 72 ? -8.359 18.75 16.281 1 97 72 LYS B C 1
ATOM 1758 O O . LYS B 1 72 ? -7.906 17.641 16.531 1 97 72 LYS B O 1
ATOM 1763 N N . LYS B 1 73 ? -9.172 18.969 15.328 1 95.31 73 LYS B N 1
ATOM 1764 C CA . LYS B 1 73 ? -9.594 17.891 14.445 1 95.31 73 LYS B CA 1
ATOM 1765 C C . LYS B 1 73 ? -8.414 17.297 13.688 1 95.31 73 LYS B C 1
ATOM 1767 O O . LYS B 1 73 ? -8.312 16.078 13.531 1 95.31 73 LYS B O 1
ATOM 1772 N N . GLN B 1 74 ? -7.559 18.188 13.195 1 93.31 74 GLN B N 1
ATOM 1773 C CA . GLN B 1 74 ? -6.363 17.719 12.5 1 93.31 74 GLN B CA 1
ATOM 1774 C C . GLN B 1 74 ? -5.508 16.844 13.406 1 93.31 74 GLN B C 1
ATOM 1776 O O . GLN B 1 74 ? -5.008 15.797 12.984 1 93.31 74 GLN B O 1
ATOM 1781 N N . GLN B 1 75 ? -5.371 17.281 14.602 1 95.5 75 GLN B N 1
ATOM 1782 C CA . GLN B 1 75 ? -4.586 16.516 15.562 1 95.5 75 GLN B CA 1
ATOM 1783 C C . GLN B 1 75 ? -5.238 15.172 15.867 1 95.5 75 GLN B C 1
ATOM 1785 O O . GLN B 1 75 ? -4.559 14.148 15.945 1 95.5 75 GLN B O 1
ATOM 1790 N N . ASP B 1 76 ? -6.52 15.148 16.047 1 96.81 76 ASP B N 1
ATOM 1791 C CA . ASP B 1 76 ? -7.262 13.914 16.297 1 96.81 76 ASP B CA 1
ATOM 1792 C C . ASP B 1 76 ? -7.137 12.945 15.125 1 96.81 76 ASP B C 1
ATOM 1794 O O . ASP B 1 76 ? -6.984 11.734 15.328 1 96.81 76 ASP B O 1
ATOM 1798 N N . ASN B 1 77 ? -7.234 13.523 13.93 1 95.62 77 ASN B N 1
ATOM 1799 C CA . ASN B 1 77 ? -7.082 12.688 12.742 1 95.62 77 ASN B CA 1
ATOM 1800 C C . ASN B 1 77 ? -5.711 12.023 12.695 1 95.62 77 ASN B C 1
ATOM 1802 O O . A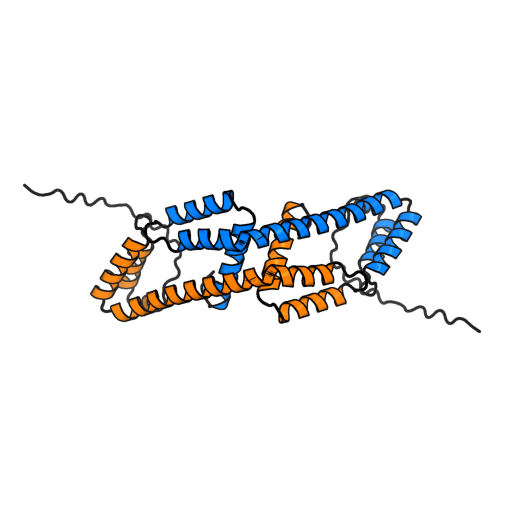SN B 1 77 ? -5.602 10.836 12.398 1 95.62 77 ASN B O 1
ATOM 1806 N N . GLU B 1 78 ? -4.691 12.766 12.984 1 95.81 78 GLU B N 1
ATOM 1807 C CA . GLU B 1 78 ? -3.338 12.219 12.977 1 95.81 78 GLU B CA 1
ATOM 1808 C C . GLU B 1 78 ? -3.182 11.117 14.023 1 95.81 78 GLU B C 1
ATOM 1810 O O . GLU B 1 78 ? -2.578 10.078 13.75 1 95.81 78 GLU B O 1
ATOM 1815 N N . ASN B 1 79 ? -3.684 11.359 15.195 1 97.31 79 ASN B N 1
ATOM 1816 C CA . ASN B 1 79 ? -3.627 10.359 16.266 1 97.31 79 ASN B CA 1
ATOM 1817 C C . ASN B 1 79 ? -4.367 9.086 15.867 1 97.31 79 ASN B C 1
ATOM 1819 O O . ASN B 1 79 ? -3.885 7.98 16.125 1 97.31 79 ASN B O 1
ATOM 1823 N N . PHE B 1 80 ? -5.5 9.32 15.273 1 97.19 80 PHE B N 1
ATOM 1824 C CA . PHE B 1 80 ? -6.297 8.195 14.797 1 97.19 80 PHE B CA 1
ATOM 1825 C C . PHE B 1 80 ? -5.508 7.367 13.789 1 97.19 80 PHE B C 1
ATOM 1827 O O . PHE B 1 80 ? -5.418 6.145 13.922 1 97.19 80 PHE B O 1
ATOM 1834 N N . MET B 1 81 ? -4.914 7.98 12.805 1 96.81 81 MET B N 1
ATOM 1835 C CA . MET B 1 81 ? -4.152 7.277 11.773 1 96.81 81 MET B CA 1
ATOM 1836 C C . MET B 1 81 ? -2.953 6.555 12.375 1 96.81 81 MET B C 1
ATOM 1838 O O . MET B 1 81 ? -2.664 5.414 12.016 1 96.81 81 MET B O 1
ATOM 1842 N N . SER B 1 82 ? -2.305 7.223 13.281 1 97.75 82 SER B N 1
ATOM 1843 C CA . SER B 1 82 ? -1.149 6.621 13.938 1 97.75 82 SER B CA 1
ATOM 1844 C C . SER B 1 82 ? -1.538 5.348 14.68 1 97.75 82 SER B C 1
ATOM 1846 O O . SER B 1 82 ? -0.927 4.293 14.477 1 97.75 82 SER B O 1
ATOM 1848 N N . LYS B 1 83 ? -2.535 5.461 15.508 1 97.88 83 LYS B N 1
ATOM 1849 C CA . LYS B 1 83 ? -2.998 4.332 16.312 1 97.88 83 LYS B CA 1
ATOM 1850 C C . LYS B 1 83 ? -3.451 3.176 15.414 1 97.88 83 LYS B C 1
ATOM 1852 O O . LYS B 1 83 ? -3.096 2.021 15.664 1 97.88 83 LYS B O 1
ATOM 1857 N N . ASN B 1 84 ? -4.168 3.508 14.461 1 97.12 84 ASN B N 1
ATOM 1858 C CA . ASN B 1 84 ? -4.723 2.469 13.602 1 97.12 84 ASN B CA 1
ATOM 1859 C C . ASN B 1 84 ? -3.65 1.854 12.703 1 97.12 84 ASN B C 1
ATOM 1861 O O . ASN B 1 84 ? -3.709 0.666 12.383 1 97.12 84 ASN B O 1
ATOM 1865 N N . THR B 1 85 ? -2.701 2.654 12.266 1 98.44 85 THR B N 1
ATOM 1866 C CA . THR B 1 85 ? -1.561 2.102 11.539 1 98.44 85 THR B CA 1
ATOM 1867 C C . THR B 1 85 ? -0.814 1.087 12.406 1 98.44 85 THR B C 1
ATOM 1869 O O . THR B 1 85 ? -0.469 0 11.938 1 98.44 85 THR B O 1
ATOM 1872 N N . THR B 1 86 ? -0.589 1.426 13.656 1 98.5 86 THR B N 1
ATOM 1873 C CA . THR B 1 86 ? 0.061 0.517 14.594 1 98.5 86 THR B CA 1
ATOM 1874 C C . THR B 1 86 ? -0.713 -0.794 14.695 1 98.5 86 THR B C 1
ATOM 1876 O O . THR B 1 86 ? -0.117 -1.873 14.719 1 98.5 86 THR B O 1
ATOM 1879 N N . GLN B 1 87 ? -1.976 -0.698 14.711 1 98 87 GLN B N 1
ATOM 1880 C CA . GLN B 1 87 ? -2.818 -1.886 14.797 1 98 87 GLN B CA 1
ATOM 1881 C C . GLN B 1 87 ? -2.693 -2.74 13.539 1 98 87 GLN B C 1
ATOM 1883 O O . GLN B 1 87 ? -2.576 -3.965 13.625 1 98 87 GLN B O 1
ATOM 1888 N N . ILE B 1 88 ? -2.736 -2.104 12.367 1 98.56 88 ILE B N 1
ATOM 1889 C CA . ILE B 1 88 ? -2.572 -2.824 11.109 1 98.56 88 ILE B CA 1
ATOM 1890 C C . ILE B 1 88 ? -1.253 -3.594 11.125 1 98.56 88 ILE B C 1
ATOM 1892 O O . ILE B 1 88 ? -1.223 -4.793 10.836 1 98.56 88 ILE B O 1
ATOM 1896 N N . ILE B 1 89 ? -0.194 -2.908 11.477 1 98.69 89 ILE B N 1
ATOM 1897 C CA . ILE B 1 89 ? 1.145 -3.486 11.461 1 98.69 89 ILE B CA 1
ATOM 1898 C C . ILE B 1 89 ? 1.19 -4.707 12.375 1 98.69 89 ILE B C 1
ATOM 1900 O O . ILE B 1 89 ? 1.764 -5.738 12.023 1 98.69 89 ILE B O 1
ATOM 1904 N N . SER B 1 90 ? 0.554 -4.613 13.508 1 98.19 90 SER B N 1
ATOM 1905 C CA . SER B 1 90 ? 0.614 -5.68 14.5 1 98.19 90 SER B CA 1
ATOM 1906 C C . SER B 1 90 ? -0.054 -6.953 13.992 1 98.19 90 SER B C 1
ATOM 1908 O O . SER B 1 90 ? 0.23 -8.047 14.477 1 98.19 90 SER B O 1
ATOM 1910 N N . GLN B 1 91 ? -0.926 -6.852 12.992 1 98.38 91 GLN B N 1
ATOM 1911 C CA . GLN B 1 91 ? -1.693 -8.008 12.523 1 98.38 91 GLN B CA 1
ATOM 1912 C C . GLN B 1 91 ? -1.117 -8.562 11.227 1 98.38 91 GLN B C 1
ATOM 1914 O O . GLN B 1 91 ? -1.491 -9.656 10.797 1 98.38 91 GLN B O 1
ATOM 1919 N N . LEU B 1 92 ? -0.213 -7.852 10.633 1 98.81 92 LEU B N 1
ATOM 1920 C CA . LEU B 1 92 ? 0.2 -8.156 9.273 1 98.81 92 LEU B CA 1
ATOM 1921 C C . LEU B 1 92 ? 0.845 -9.531 9.195 1 98.81 92 LEU B C 1
ATOM 1923 O O . LEU B 1 92 ? 0.61 -10.281 8.242 1 98.81 92 LEU B O 1
ATOM 1927 N N . SER B 1 93 ? 1.638 -9.891 10.195 1 98.5 93 SER B N 1
ATOM 1928 C CA . SER B 1 93 ? 2.328 -11.172 10.133 1 98.5 93 SER B CA 1
ATOM 1929 C C . SER B 1 93 ? 1.337 -12.336 10.117 1 98.5 93 SER B C 1
ATOM 1931 O O . SER B 1 93 ? 1.48 -13.266 9.328 1 98.5 93 SER B O 1
ATOM 1933 N N . SER B 1 94 ? 0.388 -12.281 10.992 1 98.56 94 SER B N 1
ATOM 1934 C CA . SER B 1 94 ? -0.622 -13.328 11.055 1 98.56 94 SER B CA 1
ATOM 1935 C C . SER B 1 94 ? -1.438 -13.391 9.773 1 98.56 94 SER B C 1
ATOM 1937 O O . SER B 1 94 ? -1.702 -14.469 9.242 1 98.56 94 SER B O 1
ATOM 1939 N N . VAL B 1 95 ? -1.848 -12.281 9.242 1 98.81 95 VAL B N 1
ATOM 1940 C CA . VAL B 1 95 ? -2.664 -12.219 8.031 1 98.81 95 VAL B CA 1
ATOM 1941 C C . VAL B 1 95 ? -1.838 -12.664 6.832 1 98.81 95 VAL B C 1
ATOM 1943 O O . VAL B 1 95 ? -2.355 -13.312 5.918 1 98.81 95 VAL B O 1
ATOM 1946 N N . GLN B 1 96 ? -0.542 -12.312 6.844 1 98.81 96 GLN B N 1
ATOM 1947 C CA . GLN B 1 96 ? 0.346 -12.797 5.789 1 98.81 96 GLN B CA 1
ATOM 1948 C C . GLN B 1 96 ? 0.322 -14.32 5.703 1 98.81 96 GLN B C 1
ATOM 1950 O O . GLN B 1 96 ? 0.213 -14.883 4.613 1 98.81 96 GLN B O 1
ATOM 1955 N N . ALA B 1 97 ? 0.489 -14.969 6.836 1 98.69 97 ALA B N 1
ATOM 1956 C CA . ALA B 1 97 ? 0.495 -16.438 6.871 1 98.69 97 ALA B CA 1
ATOM 1957 C C . ALA B 1 97 ? -0.793 -17 6.285 1 98.69 97 ALA B C 1
ATOM 1959 O O . ALA B 1 97 ? -0.762 -17.969 5.52 1 98.69 97 ALA B O 1
ATOM 1960 N N . GLN B 1 98 ? -1.932 -16.391 6.598 1 98.81 98 GLN B N 1
ATOM 1961 C CA . GLN B 1 98 ? -3.221 -16.844 6.082 1 98.81 98 GLN B CA 1
ATOM 1962 C C . GLN B 1 98 ? -3.318 -16.625 4.578 1 98.81 98 GLN B C 1
ATOM 1964 O O . GLN B 1 98 ? -3.781 -17.5 3.844 1 98.81 98 GLN B O 1
ATOM 1969 N N . LEU B 1 99 ? -2.873 -15.461 4.125 1 98.81 99 LEU B N 1
ATOM 1970 C CA . LEU B 1 99 ? -2.898 -15.156 2.699 1 98.81 99 LEU B CA 1
ATOM 1971 C C . LEU B 1 99 ? -2.01 -16.125 1.922 1 98.81 99 LEU B C 1
ATOM 1973 O O . LEU B 1 99 ? -2.418 -16.656 0.884 1 98.81 99 LEU B O 1
ATOM 1977 N N . GLU B 1 100 ? -0.858 -16.375 2.457 1 98.25 100 GLU B N 1
ATOM 1978 C CA . GLU B 1 100 ? 0.077 -17.266 1.78 1 98.25 100 GLU B CA 1
ATOM 1979 C C . GLU B 1 100 ? -0.446 -18.703 1.758 1 98.25 100 GLU B C 1
ATOM 1981 O O . GLU B 1 100 ? -0.209 -19.438 0.8 1 98.25 100 GLU B O 1
ATOM 1986 N N . ALA B 1 101 ? -1.125 -19.109 2.783 1 98.56 101 ALA B N 1
ATOM 1987 C CA . ALA B 1 101 ? -1.742 -20.438 2.799 1 98.56 101 ALA B CA 1
ATOM 1988 C C . ALA B 1 101 ? -2.779 -20.578 1.688 1 98.56 101 ALA B C 1
ATOM 1990 O O . ALA B 1 101 ? -2.865 -21.609 1.033 1 98.56 101 ALA B O 1
ATOM 1991 N N . ILE B 1 102 ? -3.545 -19.516 1.489 1 98.62 102 ILE B N 1
ATOM 1992 C CA . ILE B 1 102 ? -4.535 -19.516 0.418 1 98.62 102 ILE B CA 1
ATOM 1993 C C . ILE B 1 102 ? -3.834 -19.594 -0.935 1 98.62 102 ILE B C 1
ATOM 1995 O O . ILE B 1 102 ? -4.172 -20.438 -1.772 1 98.62 102 ILE B O 1
ATOM 1999 N N . LEU B 1 103 ? -2.811 -18.797 -1.142 1 97.5 103 LEU B N 1
ATOM 2000 C CA . LEU B 1 103 ? -2.125 -18.688 -2.424 1 97.5 103 LEU B CA 1
ATOM 2001 C C . LEU B 1 103 ? -1.382 -19.969 -2.762 1 97.5 103 LEU B C 1
ATOM 2003 O O . LEU B 1 103 ? -1.246 -20.328 -3.934 1 97.5 103 LEU B O 1
ATOM 2007 N N . SER B 1 104 ? -0.979 -20.688 -1.745 1 97.06 104 SER B N 1
ATOM 2008 C CA . SER B 1 104 ? -0.169 -21.875 -1.979 1 97.06 104 SER B CA 1
ATOM 2009 C C . SER B 1 104 ? -1.032 -23.141 -2.01 1 97.06 104 SER B C 1
ATOM 2011 O O . SER B 1 104 ? -0.536 -24.234 -2.293 1 97.06 104 SER B O 1
ATOM 2013 N N . ASN B 1 105 ? -2.254 -23 -1.729 1 97.81 105 ASN B N 1
ATOM 2014 C CA . ASN B 1 105 ? -3.133 -24.172 -1.708 1 97.81 105 ASN B CA 1
ATOM 2015 C C . ASN B 1 105 ? -3.41 -24.688 -3.117 1 97.81 105 ASN B C 1
ATOM 2017 O O . ASN B 1 105 ? -4.184 -24.078 -3.863 1 97.81 105 ASN B O 1
ATOM 2021 N N . LYS B 1 106 ? -2.957 -25.828 -3.445 1 97.69 106 LYS B N 1
ATOM 2022 C CA . LYS B 1 106 ? -3.004 -26.359 -4.805 1 97.69 106 LYS B CA 1
ATOM 2023 C C . LYS B 1 106 ? -4.344 -27.047 -5.082 1 97.69 106 LYS B C 1
ATOM 2025 O O . LYS B 1 106 ? -4.652 -27.375 -6.23 1 97.69 106 LYS B O 1
ATOM 2030 N N . ASN B 1 107 ? -5.09 -27.203 -4.086 1 98.44 107 ASN B N 1
ATOM 2031 C CA . ASN B 1 107 ? -6.355 -27.906 -4.238 1 98.44 107 ASN B CA 1
ATOM 2032 C C . ASN B 1 107 ? -7.5 -26.953 -4.555 1 98.44 107 ASN B C 1
ATOM 2034 O O . ASN B 1 107 ? -8.664 -27.359 -4.625 1 98.44 107 ASN B O 1
ATOM 2038 N N . LEU B 1 108 ? -7.199 -25.688 -4.789 1 98.5 108 LEU B N 1
ATOM 2039 C CA . LEU B 1 108 ? -8.211 -24.688 -5.117 1 98.5 108 LEU B CA 1
ATOM 2040 C C . LEU B 1 108 ? -8.211 -24.391 -6.613 1 98.5 108 LEU B C 1
ATOM 2042 O O . LEU B 1 108 ? -7.156 -24.344 -7.242 1 98.5 108 LEU B O 1
ATOM 2046 N N . THR B 1 109 ? -9.438 -24.188 -7.059 1 97.56 109 THR B N 1
ATOM 2047 C CA . THR B 1 109 ? -9.562 -23.531 -8.359 1 97.56 109 THR B CA 1
ATOM 2048 C C . THR B 1 109 ? -9.289 -22.047 -8.234 1 97.56 109 THR B C 1
ATOM 2050 O O . THR B 1 109 ? -9.195 -21.516 -7.129 1 97.56 109 THR B O 1
ATOM 2053 N N . ARG B 1 110 ? -9.133 -21.438 -9.344 1 95.5 110 ARG B N 1
ATOM 2054 C CA . ARG B 1 110 ? -8.93 -19.984 -9.328 1 95.5 110 ARG B CA 1
ATOM 2055 C C . ARG B 1 110 ? -10.086 -19.281 -8.641 1 95.5 110 ARG B C 1
ATOM 2057 O O . ARG B 1 110 ? -9.867 -18.375 -7.832 1 95.5 110 ARG B O 1
ATOM 2064 N N . ASP B 1 111 ? -11.273 -19.656 -8.984 1 96.75 111 ASP B N 1
ATOM 2065 C CA . ASP B 1 111 ? -12.453 -19.047 -8.391 1 96.75 111 ASP B CA 1
ATOM 2066 C C . ASP B 1 111 ? -12.484 -19.25 -6.879 1 96.75 111 ASP B C 1
ATOM 2068 O O . ASP B 1 111 ? -12.797 -18.328 -6.125 1 96.75 111 ASP B O 1
ATOM 2072 N N . GLN B 1 112 ? -12.125 -20.422 -6.523 1 98.12 112 GLN B N 1
ATOM 2073 C CA . GLN B 1 112 ? -12.102 -20.734 -5.094 1 98.12 112 GLN B CA 1
ATOM 2074 C C . GLN B 1 112 ? -11.023 -19.922 -4.379 1 98.12 112 GLN B C 1
ATOM 2076 O O . GLN B 1 112 ? -11.227 -19.469 -3.246 1 98.12 112 GLN B O 1
ATOM 2081 N N . GLU B 1 113 ? -9.953 -19.75 -4.961 1 98.12 113 GLU B N 1
ATOM 2082 C CA . GLU B 1 113 ? -8.891 -18.906 -4.406 1 98.12 113 GLU B CA 1
ATOM 2083 C C . GLU B 1 113 ? -9.367 -17.469 -4.227 1 98.12 113 GLU B C 1
ATOM 2085 O O . GLU B 1 113 ? -9.148 -16.875 -3.174 1 98.12 113 GLU B O 1
ATOM 2090 N N . GLU B 1 114 ? -9.953 -16.938 -5.234 1 97.69 114 GLU B N 1
ATOM 2091 C CA . GLU B 1 114 ? -10.469 -15.578 -5.18 1 97.69 114 GLU B CA 1
A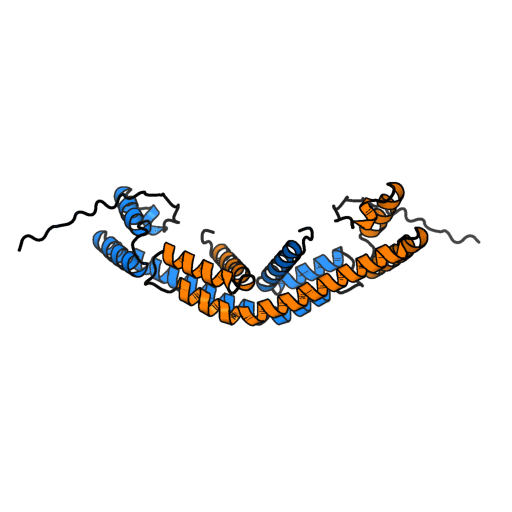TOM 2092 C C . GLU B 1 114 ? -11.508 -15.422 -4.074 1 97.69 114 GLU B C 1
ATOM 2094 O O . GLU B 1 114 ? -11.484 -14.438 -3.33 1 97.69 114 GLU B O 1
ATOM 2099 N N . GLU B 1 115 ? -12.328 -16.375 -3.961 1 98.44 115 GLU B N 1
ATOM 2100 C CA . GLU B 1 115 ? -13.328 -16.359 -2.895 1 98.44 115 GLU B CA 1
ATOM 2101 C C . GLU B 1 115 ? -12.664 -16.406 -1.52 1 98.44 115 GLU B C 1
ATOM 2103 O O . GLU B 1 115 ? -13.102 -15.711 -0.594 1 98.44 115 GLU B O 1
ATOM 2108 N N . ALA B 1 116 ? -11.656 -17.203 -1.417 1 98.81 116 ALA B N 1
ATOM 2109 C CA . ALA B 1 116 ? -10.938 -17.312 -0.15 1 98.81 116 ALA B CA 1
ATOM 2110 C C . ALA B 1 116 ? -10.258 -15.992 0.203 1 98.81 116 ALA B C 1
ATOM 2112 O O . ALA B 1 116 ? -10.266 -15.57 1.362 1 98.81 116 ALA B O 1
ATOM 2113 N N . ILE B 1 117 ? -9.742 -15.336 -0.766 1 98.69 117 ILE B N 1
ATOM 2114 C CA . ILE B 1 117 ? -9.086 -14.055 -0.542 1 98.69 117 ILE B CA 1
ATOM 2115 C C . ILE B 1 117 ? -10.133 -13 -0.174 1 98.69 117 ILE B C 1
ATOM 2117 O O . ILE B 1 117 ? -9.922 -12.195 0.738 1 98.69 117 ILE B O 1
ATOM 2121 N N . ASP B 1 118 ? -11.25 -13.047 -0.845 1 98.56 118 ASP B N 1
ATOM 2122 C CA . ASP B 1 118 ? -12.336 -12.125 -0.526 1 98.56 118 ASP B CA 1
ATOM 2123 C C . ASP B 1 118 ? -12.797 -12.305 0.919 1 98.56 118 ASP B C 1
ATOM 2125 O O . ASP B 1 118 ? -13.016 -11.32 1.631 1 98.56 118 ASP B O 1
ATOM 2129 N N . SER B 1 119 ? -12.922 -13.492 1.305 1 98.69 119 SER B N 1
ATOM 2130 C CA . SER B 1 119 ? -13.336 -13.781 2.676 1 98.69 119 SER B CA 1
ATOM 2131 C C . SER B 1 119 ? -12.305 -13.281 3.68 1 98.69 119 SER B C 1
ATOM 2133 O O . SER B 1 119 ? -12.664 -12.727 4.719 1 98.69 119 SER B O 1
ATOM 2135 N N . LEU B 1 120 ? -11.055 -13.5 3.346 1 98.81 120 LEU B N 1
ATOM 2136 C CA . LEU B 1 120 ? -9.992 -13 4.203 1 98.81 120 LEU B CA 1
ATOM 2137 C C . LEU B 1 120 ? -10.047 -11.477 4.309 1 98.81 120 LEU B C 1
ATOM 2139 O O . LEU B 1 120 ? -9.867 -10.914 5.391 1 98.81 120 LEU B O 1
ATOM 2143 N N . GLU B 1 121 ? -10.297 -10.844 3.201 1 98.38 121 GLU B N 1
ATOM 2144 C CA . GLU B 1 121 ? -10.383 -9.383 3.154 1 98.38 121 GLU B CA 1
ATOM 2145 C C . GLU B 1 121 ? -11.562 -8.875 3.971 1 98.38 121 GLU B C 1
ATOM 2147 O O . GLU B 1 121 ? -11.492 -7.797 4.566 1 98.38 121 GLU B O 1
ATOM 2152 N N . GLU B 1 122 ? -12.617 -9.625 4.004 1 98.12 122 GLU B N 1
ATOM 2153 C CA . GLU B 1 122 ? -13.758 -9.242 4.824 1 98.12 122 GLU B CA 1
ATOM 2154 C C . GLU B 1 122 ? -13.398 -9.234 6.309 1 98.12 122 GLU B C 1
ATOM 2156 O O . GLU B 1 122 ? -13.852 -8.367 7.059 1 98.12 122 GLU B O 1
ATOM 2161 N N . 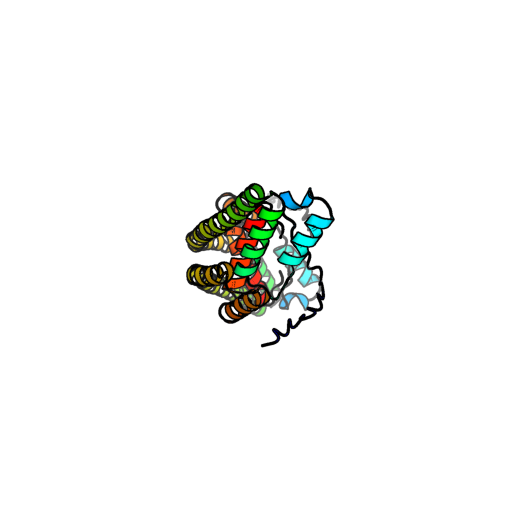GLN B 1 123 ? -12.602 -10.156 6.676 1 97.88 123 GLN B N 1
ATOM 2162 C CA . GLN B 1 123 ? -12.195 -10.281 8.07 1 97.88 123 GLN B CA 1
ATOM 2163 C C . GLN B 1 123 ? -11.094 -9.281 8.414 1 97.88 123 GLN B C 1
ATOM 2165 O O . GLN B 1 123 ? -11.07 -8.727 9.508 1 97.88 123 GLN B O 1
ATOM 2170 N N . TYR B 1 124 ? -10.203 -9.109 7.527 1 98.06 124 TYR B N 1
ATOM 2171 C CA . TYR B 1 124 ? -9.047 -8.234 7.684 1 98.06 124 TYR B CA 1
ATOM 2172 C C . TYR B 1 124 ? -9.016 -7.172 6.59 1 98.06 124 TYR B C 1
ATOM 2174 O O . TYR B 1 124 ? -8.07 -7.113 5.801 1 98.06 124 TYR B O 1
ATOM 2182 N N . TRP B 1 125 ? -9.969 -6.262 6.617 1 96.5 125 TRP B N 1
ATOM 2183 C CA . TRP B 1 125 ? -10.242 -5.355 5.504 1 96.5 125 TRP B CA 1
ATOM 2184 C C . TRP B 1 125 ? -9.164 -4.277 5.41 1 96.5 125 TRP B C 1
ATOM 2186 O O . TRP B 1 125 ? -9.023 -3.621 4.375 1 96.5 125 TRP B O 1
ATOM 2196 N N . GLN B 1 126 ? -8.328 -4.113 6.406 1 97 126 GLN B N 1
ATOM 2197 C CA . GLN B 1 126 ? -7.238 -3.143 6.359 1 97 126 GLN B CA 1
ATOM 2198 C C . GLN B 1 126 ? -5.914 -3.818 6.023 1 97 126 GLN B C 1
ATOM 2200 O O . GLN B 1 126 ? -5.121 -3.289 5.242 1 97 126 GLN B O 1
ATOM 2205 N N . GLU B 1 127 ? -5.703 -4.984 6.477 1 98.69 127 GLU B N 1
ATOM 2206 C CA . GLU B 1 127 ? -4.418 -5.672 6.383 1 98.69 127 GLU B CA 1
ATOM 2207 C C . GLU B 1 127 ? -4.23 -6.301 5.004 1 98.69 127 GLU B C 1
ATOM 2209 O O . GLU B 1 127 ? -3.131 -6.262 4.445 1 98.69 127 GLU B O 1
ATOM 2214 N N . VAL B 1 128 ? -5.312 -6.848 4.445 1 98.75 128 VAL B N 1
ATOM 2215 C CA . VAL B 1 128 ? -5.188 -7.586 3.195 1 98.75 128 VAL B CA 1
ATOM 2216 C C . VAL B 1 128 ? -4.777 -6.637 2.072 1 98.75 128 VAL B C 1
ATOM 2218 O O . VAL B 1 128 ? -3.84 -6.918 1.322 1 98.75 128 VAL B O 1
ATOM 2221 N N . PRO B 1 129 ? -5.387 -5.449 1.943 1 98.5 129 PRO B N 1
ATOM 2222 C CA . PRO B 1 129 ? -4.93 -4.523 0.901 1 98.5 129 PRO B CA 1
ATOM 2223 C C . PRO B 1 129 ? -3.461 -4.137 1.058 1 98.5 129 PRO B C 1
ATOM 2225 O O . PRO B 1 129 ? -2.76 -3.945 0.061 1 98.5 129 PRO B O 1
ATOM 2228 N N . VAL B 1 130 ? -3 -3.986 2.285 1 98.88 130 VAL B N 1
ATOM 2229 C CA . VAL B 1 130 ? -1.601 -3.652 2.521 1 98.88 130 VAL B CA 1
ATOM 2230 C C . VAL B 1 130 ? -0.706 -4.777 2.002 1 98.88 130 VAL B C 1
ATOM 2232 O O . VAL B 1 130 ? 0.279 -4.523 1.305 1 98.88 130 VAL B O 1
ATOM 2235 N N . LEU B 1 131 ? -1.016 -6.02 2.305 1 98.88 131 LEU B N 1
ATOM 2236 C CA . LEU B 1 131 ? -0.227 -7.164 1.868 1 98.88 131 LEU B CA 1
ATOM 2237 C C . LEU B 1 131 ? -0.254 -7.297 0.349 1 98.88 131 LEU B C 1
ATOM 2239 O O . LEU B 1 131 ? 0.761 -7.629 -0.268 1 98.88 131 LEU B O 1
ATOM 2243 N N . LEU B 1 132 ? -1.412 -7.039 -0.267 1 98.19 132 LEU B N 1
ATOM 2244 C CA . LEU B 1 132 ? -1.511 -7.102 -1.721 1 98.19 132 LEU B CA 1
ATOM 2245 C C . LEU B 1 132 ? -0.684 -5.996 -2.369 1 98.19 132 LEU B C 1
ATOM 2247 O O . LEU B 1 132 ? -0.113 -6.191 -3.445 1 98.19 132 LEU B O 1
ATOM 2251 N N . PHE B 1 133 ? -0.658 -4.871 -1.699 1 98.5 133 PHE B N 1
ATOM 2252 C CA . PHE B 1 133 ? 0.196 -3.787 -2.17 1 98.5 133 PHE B CA 1
ATOM 2253 C C . PHE B 1 133 ? 1.661 -4.207 -2.152 1 98.5 133 PHE B C 1
ATOM 2255 O O . PHE B 1 133 ? 2.389 -3.979 -3.123 1 98.5 133 PHE B O 1
ATOM 2262 N N . ILE B 1 134 ? 2.117 -4.824 -1.072 1 98.62 134 ILE B N 1
ATOM 2263 C CA . ILE B 1 134 ? 3.5 -5.277 -0.952 1 98.62 134 ILE B CA 1
ATOM 2264 C C . ILE B 1 134 ? 3.805 -6.297 -2.045 1 98.62 134 ILE B C 1
ATOM 2266 O O . ILE B 1 134 ? 4.852 -6.23 -2.691 1 98.62 134 ILE B O 1
ATOM 2270 N N . ARG B 1 135 ? 2.936 -7.223 -2.209 1 97.38 135 ARG B N 1
ATOM 2271 C CA . ARG B 1 135 ? 3.129 -8.227 -3.248 1 97.38 135 ARG B CA 1
ATOM 2272 C C . ARG B 1 135 ? 3.268 -7.578 -4.621 1 97.38 135 ARG B C 1
ATOM 2274 O O . ARG B 1 135 ? 4.125 -7.973 -5.414 1 97.38 135 ARG B O 1
ATOM 2281 N N . LYS B 1 136 ? 2.441 -6.629 -4.898 1 96.81 136 LYS B N 1
ATOM 2282 C CA . LYS B 1 136 ? 2.508 -5.91 -6.168 1 96.81 136 LYS B CA 1
ATOM 2283 C C . LYS B 1 136 ? 3.859 -5.223 -6.336 1 96.81 136 LYS B C 1
ATOM 2285 O O . LYS B 1 136 ? 4.418 -5.199 -7.438 1 96.81 136 LYS B O 1
ATOM 2290 N N . MET B 1 137 ? 4.316 -4.645 -5.273 1 96.44 137 MET B N 1
ATOM 2291 C CA . MET B 1 137 ? 5.633 -4.008 -5.305 1 96.44 137 MET B CA 1
ATOM 2292 C C . MET B 1 137 ? 6.707 -5.004 -5.727 1 96.44 137 MET B C 1
ATOM 2294 O O . MET B 1 137 ? 7.539 -4.699 -6.582 1 96.44 137 MET B O 1
ATOM 2298 N N . TRP B 1 138 ? 6.641 -6.211 -5.188 1 95.81 138 TRP B N 1
ATOM 2299 C CA . TRP B 1 138 ? 7.664 -7.207 -5.48 1 95.81 138 TRP B CA 1
ATOM 2300 C C . TRP B 1 138 ? 7.512 -7.75 -6.895 1 95.81 138 TRP B C 1
ATOM 2302 O O . TRP B 1 138 ? 8.5 -7.992 -7.586 1 95.81 138 TRP B O 1
ATOM 2312 N N . LYS B 1 139 ? 6.309 -7.926 -7.293 1 94.38 139 LYS B N 1
ATOM 2313 C CA . LYS B 1 139 ? 6.098 -8.375 -8.664 1 94.38 139 LYS B CA 1
ATOM 2314 C C . LYS B 1 139 ? 6.688 -7.387 -9.664 1 94.38 139 LYS B C 1
ATOM 2316 O O . LYS B 1 139 ? 7.359 -7.785 -10.617 1 94.38 139 LYS B O 1
ATOM 2321 N N . LYS B 1 140 ? 6.492 -6.145 -9.438 1 93.62 140 LYS B N 1
ATOM 2322 C CA . LYS B 1 140 ? 7.047 -5.109 -10.305 1 93.62 140 LYS B CA 1
ATOM 2323 C C . LYS B 1 140 ? 8.57 -5.133 -10.281 1 93.62 140 LYS B C 1
ATOM 2325 O O . LYS B 1 140 ? 9.219 -5.07 -11.328 1 93.62 140 LYS B O 1
ATOM 2330 N N . ALA B 1 141 ? 9.07 -5.258 -9.094 1 91.94 141 ALA B N 1
ATOM 2331 C CA . ALA B 1 141 ? 10.523 -5.258 -8.93 1 91.94 141 ALA B CA 1
ATOM 2332 C C . ALA B 1 141 ? 11.156 -6.445 -9.648 1 91.94 141 ALA B C 1
ATOM 2334 O O . ALA B 1 141 ? 12.281 -6.348 -10.141 1 91.94 141 ALA B O 1
ATOM 2335 N N . MET B 1 142 ? 10.43 -7.523 -9.766 1 91.81 142 MET B N 1
ATOM 2336 C CA . MET B 1 142 ? 10.953 -8.742 -10.383 1 91.81 142 MET B CA 1
ATOM 2337 C C . MET B 1 142 ? 10.625 -8.789 -11.867 1 91.81 142 MET B C 1
ATOM 2339 O O . MET B 1 142 ? 10.938 -9.766 -12.547 1 91.81 142 MET B O 1
ATOM 2343 N N . GLY B 1 143 ? 9.938 -7.809 -12.32 1 86 143 GLY B N 1
ATOM 2344 C CA . GLY B 1 143 ? 9.617 -7.727 -13.734 1 86 143 GLY B CA 1
ATOM 2345 C C . GLY B 1 143 ? 8.414 -8.562 -14.125 1 86 143 GLY B C 1
ATOM 2346 O O . GLY B 1 143 ? 8.258 -8.945 -15.289 1 86 143 GLY B O 1
ATOM 2347 N N . MET B 1 144 ? 7.645 -8.922 -13.125 1 85.12 144 MET B N 1
ATOM 2348 C CA . MET B 1 144 ? 6.438 -9.688 -13.414 1 85.12 144 MET B CA 1
ATOM 2349 C C . MET B 1 144 ? 5.297 -8.773 -13.836 1 85.12 144 MET B C 1
ATOM 2351 O O . MET B 1 144 ? 5.301 -7.582 -13.523 1 85.12 144 MET B O 1
ATOM 2355 N N . LYS B 1 145 ? 4.465 -9.25 -14.594 1 78.31 145 LYS B N 1
ATOM 2356 C CA . LYS B 1 145 ? 3.307 -8.469 -15.016 1 78.31 145 LYS B CA 1
ATOM 2357 C C . LYS B 1 145 ? 2.334 -8.25 -13.867 1 78.31 145 LYS B C 1
ATOM 2359 O O . LYS B 1 145 ? 2.027 -9.18 -13.117 1 78.31 145 LYS B O 1
ATOM 2364 N N . VAL B 1 146 ? 1.918 -6.977 -13.742 1 77.75 146 VAL B N 1
ATOM 2365 C CA . VAL B 1 146 ? 1.014 -6.641 -12.641 1 77.75 146 VAL B CA 1
ATOM 2366 C C . VAL B 1 146 ? -0.278 -6.047 -13.203 1 77.75 146 VAL B C 1
ATOM 2368 O O . VAL B 1 146 ? -0.281 -5.465 -14.289 1 77.75 146 VAL B O 1
#

pLDDT: mean 88.71, std 20.09, range [28.94, 98.88]

Foldseek 3Di:
DPPPPPPPPPPCPPPVPPDDDDPVLVPDDPVLVVVLSSLVSPPVDDPVRSLVVVCVSCVVVVNNVVVVVVVVVVVVVVVVCVVVVVVLVVCQVVLVVQLVCLVPDPPDDPVRSVVSLVVSCVVVVPNSVVVVVVVVVVCVVVVHDD/DDPPPPPPPPPCPQPVPPDDDDPVLVPDDPVLNVVLSVLVSPPVDDPVRSLVVVCVSCVVVVNNVVVVVVVVVVVVVVVVCVVVVVVLVVCQVVLVVQLVCLVPDPVDDPVRSVVSLVVSCVVVVPNSVVVVVVVVVVCVVVVHDD

InterPro domains:
  IPR003677 SXP/RAL-2 family protein Ani s 5-like, cation-binding domain [PF02520] (32-137)
  IPR052823 SXP/RAL-2-related [PTHR21593] (1-136)

Secondary structure (DSSP, 8-state):
----------------------HHHHTS-HHHHHHHHHHHT-TTSBHHHHHHHHHHHHHHTT-HHHHHHHHHHHHHHHHHHHHHHHHHHHHHHHHHHHHHHHHH-TT-BHHHHHHHHHHHHHHSTTHHHHHHHHHHHHHHHTT---/----------------------HHHHTS-HHHHHHHHHHHT-TTSBHHHHHHHHHHHHHHTT-HHHHHHHHHHHHHHHHHHHHHHHHHHHHHHHHHHHHHHHHH-TT-BHHHHHHHHHHHHHHSTTHHHHHHHHHHHHHHHTT---

Organism: Caenorhabditis elegans (NCBI:txid6239)

Solvent-accessible surface area (backbone atoms only — not comparable to full-atom values): 16931 Å² total; per-residue (Å²): 134,86,79,77,75,78,73,74,78,70,79,71,75,67,71,75,64,85,65,87,76,54,73,84,47,72,77,45,59,68,72,57,40,50,57,50,48,54,54,75,64,41,67,85,41,24,49,48,56,39,50,53,52,49,52,51,51,22,51,77,67,75,34,46,70,60,48,51,53,50,54,50,50,53,52,50,51,51,51,50,47,53,54,50,48,54,53,42,60,73,43,37,65,64,50,46,54,54,51,49,51,54,74,64,43,40,84,33,24,64,65,53,42,51,51,52,50,50,54,48,31,69,76,34,66,68,42,44,60,52,53,54,49,51,51,49,53,46,35,52,76,70,69,43,89,128,141,82,81,82,76,78,74,74,77,70,78,71,74,68,70,76,64,87,65,88,75,53,72,84,48,72,78,44,58,68,71,58,39,49,55,51,48,53,53,73,64,40,67,86,41,24,48,47,54,37,51,53,52,48,51,52,52,22,51,76,67,74,32,47,69,60,49,51,53,51,52,50,48,54,50,50,50,51,51,50,48,52,56,50,49,53,53,40,61,73,44,36,66,65,51,47,54,54,52,49,51,56,74,64,42,40,82,34,24,62,64,52,41,52,51,52,49,50,53,49,30,70,76,35,64,69,42,44,60,53,53,53,50,53,50,50,52,47,35,52,75,70,67,43,91,129

Radius of gyration: 28.31 Å; Cα contacts (8 Å, |Δi|>4): 177; chains: 2; bounding box: 40×111×50 Å

Sequence (292 aa):
MASYFILAVLIAVTAAASYNKPNFVKDLPDNMQKSYATIVRNSQLTKLQKDEQLQQWAQTNNLSDQYTAYTKKQQDNENFMSKNTTQIISQLSSVQAQLEAILSNKNLTRDQEEEAIDSLEEQYWQEVPVLLFIRKMWKKAMGMKVMASYFILAVLIAVTAAASYNKPNFVKDLPDNMQKSYATIVRNSQLTKLQKDEQLQQWAQTNNLSDQYTAYTKKQQDNENFMSKNTTQIISQLSSVQAQLEAILSNKNLTRDQEEEAIDSLEEQYWQEVPVLLFIRKMWKKAMGMKV